Protein 6AYH (pdb70)

Structure (mmCIF, N/CA/C/O backbone):
data_6AYH
#
_entry.id   6AYH
#
_cell.length_a   52.686
_cell.length_b   55.230
_cell.length_c   60.499
_cell.angle_alpha   90.000
_cell.angle_beta   90.000
_cell.angle_gamma   90.000
#
_symmetry.space_group_name_H-M   'P 21 21 2'
#
loop_
_entity.id
_entity.type
_entity.pdbx_description
1 polymer 'TetR family transcriptional regulator'
2 non-polymer GLYCEROL
3 non-polymer '4-nitrophenyl beta-D-glucopyranosiduronic acid'
4 water water
#
loop_
_atom_site.group_PDB
_atom_site.id
_atom_site.type_symbol
_atom_site.label_atom_id
_atom_site.label_alt_id
_atom_site.label_comp_id
_atom_site.label_asym_id
_atom_site.label_entity_id
_atom_site.label_seq_id
_atom_site.pdbx_PDB_ins_code
_atom_site.Cartn_x
_atom_site.Cartn_y
_atom_site.Cartn_z
_atom_site.occupancy
_atom_site.B_iso_or_equiv
_atom_site.auth_seq_id
_atom_site.auth_comp_id
_atom_site.auth_asym_id
_atom_site.auth_atom_id
_atom_site.pdbx_PDB_model_num
ATOM 1 N N . ASN A 1 6 ? 17.13086 -6.66171 27.92707 1.000 48.09610 6 ASN A N 1
ATOM 2 C CA . ASN A 1 6 ? 18.12982 -5.65047 27.59916 1.000 42.79741 6 ASN A CA 1
ATOM 3 C C . ASN A 1 6 ? 17.82792 -4.33770 28.31533 1.000 35.42519 6 ASN A C 1
ATOM 4 O O . ASN A 1 6 ? 18.36147 -4.07247 29.39208 1.000 33.49919 6 ASN A O 1
ATOM 9 N N . LYS A 1 7 ? 16.95674 -3.52126 27.71799 1.000 31.32713 7 LYS A N 1
ATOM 10 C CA . LYS A 1 7 ? 16.64929 -2.21646 28.29144 1.000 31.22789 7 LYS A CA 1
ATOM 11 C C . LYS A 1 7 ? 15.94434 -2.32228 29.63805 1.000 25.47431 7 LYS A C 1
ATOM 12 O O . LYS A 1 7 ? 15.91310 -1.33771 30.38399 1.000 25.40875 7 LYS A O 1
ATOM 16 N N . LEU A 1 8 ? 15.37946 -3.48359 29.96875 1.000 19.15879 8 LEU A N 1
ATOM 17 C CA . LEU A 1 8 ? 14.66899 -3.66908 31.22752 1.000 18.74514 8 LEU A CA 1
ATOM 18 C C . LEU A 1 8 ? 15.45438 -4.50750 32.22777 1.000 20.19173 8 LEU A C 1
ATOM 19 O O . LEU A 1 8 ? 14.88807 -4.94963 33.23259 1.000 24.14201 8 LEU A O 1
ATOM 35 N N . THR A 1 9 ? 16.73934 -4.73537 31.98170 1.000 21.33600 9 THR A N 1
ATOM 36 C CA . THR A 1 9 ? 17.60784 -5.43701 32.91744 1.000 21.23379 9 THR A CA 1
ATOM 37 C C . THR A 1 9 ? 18.38067 -4.40300 33.72611 1.000 18.26887 9 THR A C 1
ATOM 38 O O . THR A 1 9 ? 19.15036 -3.61938 33.16102 1.000 17.88874 9 THR A O 1
ATOM 49 N N . GLU A 1 10 ? 18.16774 -4.39059 35.03888 1.000 20.62932 10 GLU A N 1
ATOM 50 C CA . GLU A 1 10 ? 18.92035 -3.48050 35.88193 1.000 21.27811 10 GLU A CA 1
ATOM 51 C C . GLU A 1 10 ? 20.40808 -3.80320 35.75871 1.000 20.11625 10 GLU A C 1
ATOM 52 O O . GLU A 1 10 ? 20.78591 -4.96507 35.57735 1.000 18.35520 10 GLU A O 1
ATOM 64 N N . PRO A 1 11 ? 21.28269 -2.79490 35.87321 1.000 17.24719 11 PRO A N 1
ATOM 65 C CA . PRO A 1 11 ? 20.97773 -1.42190 36.28777 1.000 16.05618 11 PRO A CA 1
ATOM 66 C C . PRO A 1 11 ? 20.58493 -0.44771 35.17302 1.000 15.95824 11 PRO A C 1
ATOM 67 O O . PRO A 1 11 ? 20.58823 0.75180 35.43449 1.000 13.26981 11 PRO A O 1
ATOM 78 N N . LEU A 1 12 ? 20.25250 -0.92605 33.97251 1.000 18.47047 12 LEU A N 1
ATOM 79 C CA . LEU A 1 12 ? 19.97573 0.00354 32.87687 1.000 20.23086 12 LEU A CA 1
ATOM 80 C C . LEU A 1 12 ? 18.80895 0.93053 33.17839 1.000 17.47106 12 LEU A C 1
ATOM 81 O O . LEU A 1 12 ? 18.94942 2.14855 32.97008 1.000 15.62477 12 LEU A O 1
ATOM 97 N N . PRO A 1 13 ? 17.64784 0.45332 33.63619 1.000 15.86663 13 PRO A N 1
ATOM 98 C CA . PRO A 1 13 ? 16.57266 1.40120 33.97989 1.000 16.82755 13 PRO A CA 1
ATOM 99 C C . PRO A 1 13 ? 17.00215 2.44470 34.99898 1.000 16.24418 13 PRO A C 1
ATOM 100 O O . PRO A 1 13 ? 16.74873 3.64053 34.80134 1.000 13.86742 13 PRO A O 1
ATOM 111 N N . THR A 1 14 ? 17.66058 2.02797 36.08395 1.000 12.79411 14 THR A N 1
ATOM 112 C CA . THR A 1 14 ? 18.13857 2.98966 37.07279 1.000 14.21213 14 THR A CA 1
ATOM 113 C C . THR A 1 14 ? 19.09694 3.98966 36.43673 1.000 14.52104 14 THR A C 1
ATOM 114 O O . THR A 1 14 ? 18.97618 5.20252 36.64474 1.000 16.39103 14 THR A O 1
ATOM 125 N N . ARG A 1 15 ? 20.05669 3.49540 35.65002 1.000 13.03378 15 ARG A N 1
ATOM 126 C CA . ARG A 1 15 ? 21.02212 4.38274 35.00852 1.000 15.21206 15 ARG A CA 1
ATOM 127 C C . ARG A 1 15 ? 20.32317 5.41020 34.12895 1.000 14.94089 15 ARG A C 1
ATOM 128 O O . ARG A 1 15 ? 20.66823 6.59722 34.15301 1.000 14.33808 15 ARG A O 1
ATOM 166 N N . ARG A 1 17 ? 17.20787 6.45779 34.29815 1.000 13.64212 17 ARG A N 1
ATOM 167 C CA . ARG A 1 17 ? 16.46842 7.39318 35.13869 1.000 13.10065 17 ARG A CA 1
ATOM 168 C C . ARG A 1 17 ? 17.39353 8.46076 35.71088 1.000 11.47451 17 ARG A C 1
ATOM 169 O O . ARG A 1 17 ? 17.05644 9.65009 35.70594 1.000 14.64663 17 ARG A O 1
ATOM 190 N N . ILE A 1 18 ? 18.56560 8.05470 36.20900 1.000 11.75542 18 ILE A N 1
ATOM 191 C CA . ILE A 1 18 ? 19.55103 9.02261 36.68590 1.000 12.38251 18 ILE A CA 1
ATOM 192 C C . ILE A 1 18 ? 19.91301 9.99909 35.57599 1.000 10.80262 18 ILE A C 1
ATOM 193 O O . ILE A 1 18 ? 20.00018 11.21186 35.79906 1.000 12.53043 18 ILE A O 1
ATOM 209 N N . LEU A 1 19 ? 20.13681 9.48703 34.36449 1.000 11.92447 19 LEU A N 1
ATOM 210 C CA . LEU A 1 19 ? 20.51311 10.35310 33.25253 1.000 15.16958 19 LEU A CA 1
ATOM 211 C C . LEU A 1 19 ? 19.39692 11.33002 32.90486 1.000 15.75093 19 LEU A C 1
ATOM 212 O O . LEU A 1 19 ? 19.66377 12.49497 32.58700 1.000 14.47456 19 LEU A O 1
ATOM 228 N N . ARG A 1 20 ? 18.14048 10.87695 32.94868 1.000 17.58252 20 ARG A N 1
ATOM 229 C CA . ARG A 1 20 ? 17.02097 11.79091 32.73438 1.000 17.60280 20 ARG A CA 1
ATOM 230 C C . ARG A 1 20 ? 17.02848 12.90442 33.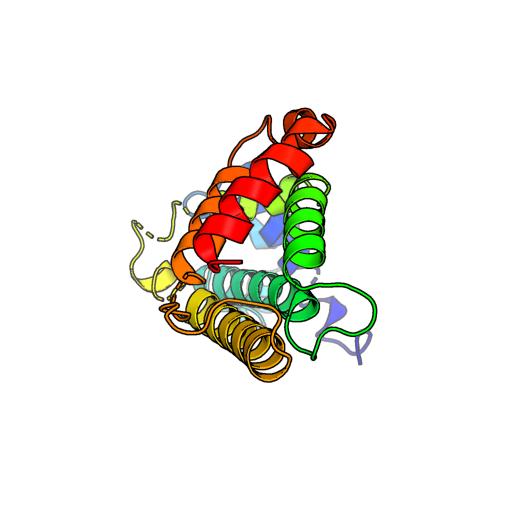77198 1.000 15.42508 20 ARG A C 1
ATOM 231 O O . ARG A 1 20 ? 16.84583 14.08254 33.44177 1.000 15.25727 20 ARG A O 1
ATOM 252 N N . ALA A 1 21 ? 17.23092 12.54634 35.04192 1.000 13.85301 21 ALA A N 1
ATOM 253 C CA . ALA A 1 21 ? 17.26167 13.55376 36.09624 1.000 14.85682 21 ALA A CA 1
ATOM 254 C C . ALA A 1 21 ? 18.44496 14.49598 35.92077 1.000 15.50385 21 ALA A C 1
ATOM 255 O O . ALA A 1 21 ? 18.31965 15.70816 36.12998 1.000 16.38577 21 ALA A O 1
ATOM 262 N N . ALA A 1 22 ? 19.60476 13.95950 35.53482 1.000 14.03846 22 ALA A N 1
ATOM 263 C CA . ALA A 1 22 ? 20.76260 14.81357 35.29784 1.000 13.96987 22 ALA A CA 1
ATOM 264 C C . ALA A 1 22 ? 20.53139 15.72220 34.09821 1.000 14.24771 22 ALA A C 1
ATOM 265 O O . ALA A 1 22 ? 20.88836 16.90563 34.13082 1.000 16.43243 22 ALA A O 1
ATOM 272 N N . ARG A 1 23 ? 19.92988 15.18903 33.03143 1.000 15.31983 23 ARG A N 1
ATOM 273 C CA . ARG A 1 23 ? 19.59814 16.02042 31.87881 1.000 15.85922 23 ARG A CA 1
ATOM 274 C C . ARG A 1 23 ? 18.73661 17.20776 32.28754 1.000 16.11748 23 ARG A C 1
ATOM 275 O O . ARG A 1 23 ? 18.95763 18.33372 31.82600 1.000 15.86317 23 ARG A O 1
ATOM 296 N N . GLN A 1 24 ? 17.75300 16.97792 33.16014 1.000 16.52112 24 GLN A N 1
ATOM 297 C CA . GLN A 1 24 ? 16.84872 18.05265 33.55532 1.000 16.77776 24 GLN A CA 1
ATOM 298 C C . GLN A 1 24 ? 17.55508 19.07614 34.43533 1.000 17.82658 24 GLN A C 1
ATOM 299 O O . GLN A 1 24 ? 17.37718 20.28598 34.25254 1.000 18.93664 24 GLN A O 1
ATOM 308 N N . CYS A 1 25 ? 18.34938 18.61314 35.40315 1.000 16.49169 25 CYS A N 1
ATOM 309 C CA . CYS A 1 25 ? 19.07941 19.53547 36.26806 1.000 17.21561 25 CYS A CA 1
ATOM 310 C C . CYS A 1 25 ? 20.05967 20.37977 35.46297 1.000 16.16005 25 CYS A C 1
ATOM 311 O O . CYS A 1 25 ? 20.11895 21.60460 35.62001 1.000 19.19283 25 CYS A O 1
ATOM 319 N N . PHE A 1 26 ? 20.84618 19.73791 34.59770 1.000 14.13496 26 PHE A N 1
ATOM 320 C CA . PHE A 1 26 ? 21.83254 20.47222 33.81313 1.000 13.36271 26 PHE A CA 1
ATOM 321 C C . PHE A 1 26 ? 21.16049 21.48090 32.89063 1.000 15.12141 26 PHE A C 1
ATOM 322 O O . PHE A 1 26 ? 21.62131 22.62073 32.76372 1.000 15.22237 26 PHE A O 1
ATOM 339 N N . ALA A 1 27 ? 20.06717 21.08161 32.23846 1.000 18.49847 27 ALA A N 1
ATOM 340 C CA . ALA A 1 27 ? 19.39811 21.97794 31.30197 1.000 19.89552 27 ALA A CA 1
ATOM 341 C C . ALA A 1 27 ? 18.80341 23.18475 32.01548 1.000 21.67646 27 ALA A C 1
ATOM 342 O O . ALA A 1 27 ? 18.79381 24.29168 31.46717 1.000 23.34755 27 ALA A O 1
ATOM 349 N N . GLU A 1 28 ? 18.31016 22.99853 33.24020 1.000 22.06979 28 GLU A N 1
ATOM 350 C CA . GLU A 1 28 ? 17.61180 24.08064 33.92387 1.000 24.35529 28 GLU A CA 1
ATOM 351 C C . GLU A 1 28 ? 18.56532 25.02706 34.64046 1.000 22.91083 28 GLU A C 1
ATOM 352 O O . GLU A 1 28 ? 18.30587 26.23411 34.69077 1.000 22.93177 28 GLU A O 1
ATOM 364 N N . ASN A 1 29 ? 19.66133 24.51208 35.19947 1.000 20.23767 29 ASN A N 1
ATOM 365 C CA . ASN A 1 29 ? 20.56348 25.32267 36.00201 1.000 21.38165 29 ASN A CA 1
ATOM 366 C C . ASN A 1 29 ? 21.99348 25.36279 35.48504 1.000 18.93682 29 ASN A C 1
ATOM 367 O O . ASN A 1 29 ? 22.79707 26.13935 36.01339 1.000 20.86213 29 ASN A O 1
ATOM 378 N N . GLY A 1 30 ? 22.33313 24.56858 34.47884 1.000 16.85718 30 GLY A N 1
ATOM 379 C CA . GLY A 1 30 ? 23.69029 24.49763 33.98623 1.000 17.60744 30 GLY A CA 1
ATOM 380 C C . GLY A 1 30 ? 24.50825 23.42410 34.68581 1.000 16.72554 30 GLY A C 1
ATOM 381 O O . GLY A 1 30 ? 24.20497 22.98270 35.79334 1.000 15.90991 30 GLY A O 1
ATOM 385 N N . PHE A 1 31 ? 25.57812 23.00814 34.00753 1.000 17.51065 31 PHE A N 1
ATOM 386 C CA . PHE A 1 31 ? 26.43898 21.94984 34.52749 1.000 18.43887 31 PHE A CA 1
ATOM 387 C C . PHE A 1 31 ? 27.17821 22.40656 35.78235 1.000 18.88380 31 PHE A C 1
ATOM 388 O O . PHE A 1 31 ? 27.19428 21.70165 36.79843 1.000 19.00429 31 PHE A O 1
ATOM 405 N N . HIS A 1 32 ? 27.76553 23.60397 35.73833 1.000 19.47926 32 HIS A N 1
ATOM 406 C CA . HIS A 1 32 ? 28.64217 24.06413 36.81263 1.000 20.90335 32 HIS A CA 1
ATOM 407 C C . HIS A 1 32 ? 27.91937 24.10554 38.15635 1.000 19.53176 32 HIS A C 1
ATOM 408 O O . HIS A 1 32 ? 28.44876 23.64252 39.17348 1.000 21.17757 32 HIS A O 1
ATOM 422 N N . SER A 1 33 ? 26.71169 24.66656 38.18440 1.000 19.57293 33 SER A N 1
ATOM 423 C CA . SER A 1 33 ? 26.00674 24.88988 39.44161 1.000 24.69971 33 SER A CA 1
ATOM 424 C C . SER A 1 33 ? 25.26282 23.66228 39.95653 1.000 25.70481 33 SER A C 1
ATOM 425 O O . SER A 1 33 ? 24.77431 23.69266 41.09061 1.000 28.43767 33 SER A O 1
ATOM 433 N N . THR A 1 34 ? 25.15387 22.59554 39.17012 1.000 22.53281 34 THR A N 1
ATOM 434 C CA . THR A 1 34 ? 24.47604 21.38084 39.61014 1.000 20.05379 34 THR A CA 1
ATOM 435 C C . THR A 1 34 ? 25.46356 20.49641 40.36293 1.000 20.81110 34 THR A C 1
ATOM 436 O O . THR A 1 34 ? 26.51584 20.13736 39.82511 1.000 20.96116 34 THR A O 1
ATOM 447 N N . SER A 1 35 ? 25.12119 20.13936 41.59621 1.000 22.36979 35 SER A N 1
ATOM 448 C CA . SER A 1 35 ? 25.94273 19.25199 42.40494 1.000 24.19764 35 SER A CA 1
ATOM 449 C C . SER A 1 35 ? 25.40697 17.82601 42.33520 1.000 21.36161 35 SER A C 1
ATOM 450 O O . SER A 1 35 ? 24.26298 17.58361 41.94365 1.000 20.05037 35 SER A O 1
ATOM 475 N N . LYS A 1 37 ? 24.77326 15.99680 44.85050 1.000 17.76912 37 LYS A N 1
ATOM 476 C CA . LYS A 1 37 ? 23.69084 15.92517 45.82522 1.000 19.28475 37 LYS A CA 1
ATOM 477 C C . LYS A 1 37 ? 22.35779 16.29623 45.18736 1.000 19.73980 37 LYS A C 1
ATOM 478 O O . LYS A 1 37 ? 21.34106 15.63412 45.42392 1.000 18.82833 37 LYS A O 1
ATOM 482 N N . THR A 1 38 ? 22.34485 17.34559 44.36352 1.000 21.74465 38 THR A N 1
ATOM 483 C CA . THR A 1 38 ? 21.11962 17.72021 43.66577 1.000 23.38584 38 THR A CA 1
ATOM 484 C C . THR A 1 38 ? 20.66248 16.60730 42.73170 1.000 22.57957 38 THR A C 1
ATOM 485 O O . THR A 1 38 ? 19.46149 16.33616 42.61627 1.000 20.50945 38 THR A O 1
ATOM 496 N N . ILE A 1 39 ? 21.60495 15.94102 42.06480 1.000 21.17075 39 ILE A N 1
ATOM 497 C CA . ILE A 1 39 ? 21.23699 14.83445 41.18909 1.000 19.92506 39 ILE A CA 1
ATOM 498 C C . ILE A 1 39 ? 20.71234 13.66371 42.00962 1.000 19.89481 39 ILE A C 1
ATOM 499 O O . ILE A 1 39 ? 19.77120 12.97433 41.59929 1.000 17.17573 39 ILE A O 1
ATOM 515 N N . CYS A 1 40 ? 21.30393 13.42091 43.18167 1.000 22.30637 40 CYS A N 1
ATOM 516 C CA . CYS A 1 40 ? 20.75365 12.41992 44.08904 1.000 23.48868 40 CYS A CA 1
ATOM 517 C C . CYS A 1 40 ? 19.31721 12.75948 44.45677 1.000 23.11983 40 CYS A C 1
ATOM 518 O O . CYS A 1 40 ? 18.41752 11.91918 44.34220 1.000 23.07340 40 CYS A O 1
ATOM 526 N N . LYS A 1 41 ? 19.08328 13.99740 44.89898 1.000 23.53545 41 LYS A N 1
ATOM 527 C CA . LYS A 1 41 ? 17.73738 14.40405 45.28748 1.000 24.23825 41 LYS A CA 1
ATOM 528 C C . LYS A 1 41 ? 16.77060 14.30327 44.11504 1.000 22.02960 41 LYS A C 1
ATOM 529 O O . LYS A 1 41 ? 15.62243 13.87856 44.28323 1.000 20.71297 41 LYS A O 1
ATOM 533 N N . ALA A 1 42 ? 17.21611 14.68320 42.91658 1.000 20.70537 42 ALA A N 1
ATOM 534 C CA . ALA A 1 42 ? 16.31497 14.69044 41.76894 1.000 21.05696 42 ALA A CA 1
ATOM 535 C C . ALA A 1 42 ? 15.98650 13.27542 41.30916 1.000 20.22362 42 ALA A C 1
ATOM 536 O O . ALA A 1 42 ? 14.84825 12.99403 40.91949 1.000 21.30445 42 ALA A O 1
ATOM 543 N N . SER A 1 43 ? 16.96437 12.37288 41.34320 1.000 21.65139 43 SER A N 1
ATOM 544 C CA . SER A 1 43 ? 16.75690 11.00555 40.88443 1.000 20.81146 43 SER A CA 1
ATOM 545 C C . SER A 1 43 ? 16.25888 10.07798 41.98306 1.000 21.09747 43 SER A C 1
ATOM 546 O O . SER A 1 43 ? 15.93403 8.92024 41.69623 1.000 20.08249 43 SER A O 1
ATOM 554 N N . ASP A 1 44 ? 16.19907 10.54973 43.22543 1.000 22.29685 44 ASP A N 1
ATOM 555 C CA . ASP A 1 44 ? 15.80554 9.75197 44.37994 1.000 26.95337 44 ASP A CA 1
ATOM 556 C C . ASP A 1 44 ? 16.82224 8.66604 44.71053 1.000 27.68364 44 ASP A C 1
ATOM 557 O O . ASP A 1 44 ? 16.50958 7.74619 45.47572 1.000 28.98397 44 ASP A O 1
ATOM 576 N N . SER A 1 46 ? 20.39342 7.50436 46.47499 1.000 27.32595 46 SER A N 1
ATOM 577 C CA . SER A 1 46 ? 21.34731 7.92307 47.48272 1.000 25.69284 46 SER A CA 1
ATOM 578 C C . SER A 1 46 ? 22.72587 8.11188 46.85362 1.000 24.18304 46 SER A C 1
ATOM 579 O O . SER A 1 46 ? 23.01043 7.56716 45.78502 1.000 23.46568 46 SER A O 1
ATOM 587 N N . PRO A 1 47 ? 23.60085 8.88878 47.49794 1.000 25.26106 47 PRO A N 1
ATOM 588 C CA . PRO A 1 47 ? 24.97047 9.02500 46.97166 1.000 26.34168 47 PRO A CA 1
ATOM 589 C C . PRO A 1 47 ? 25.64479 7.68967 46.70124 1.000 26.89996 47 PRO A C 1
ATOM 590 O O . PRO A 1 47 ? 26.24148 7.50384 45.63441 1.000 27.06313 47 PRO A O 1
ATOM 601 N N . GLY A 1 48 ? 25.55957 6.74877 47.63646 1.000 30.27448 48 GLY A N 1
ATOM 602 C CA . GLY A 1 48 ? 26.16155 5.44361 47.44945 1.000 33.27042 48 GLY A CA 1
ATOM 603 C C . GLY A 1 48 ? 25.74842 4.78750 46.14823 1.000 33.03785 48 GLY A C 1
ATOM 604 O O . GLY A 1 48 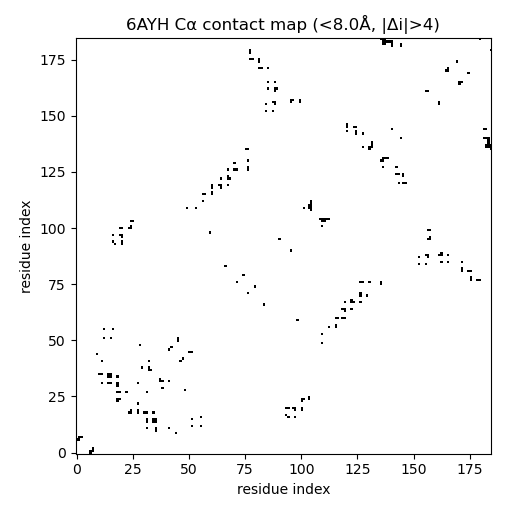? 26.59938 4.41017 45.33743 1.000 37.47681 48 GLY A O 1
ATOM 608 N N . THR A 1 49 ? 24.43852 4.65092 45.93460 1.000 23.09853 49 THR A N 1
ATOM 609 C CA . THR A 1 49 ? 23.94720 4.04521 44.70205 1.000 18.32063 49 THR A CA 1
ATOM 610 C C . THR A 1 49 ? 24.39340 4.84680 43.48522 1.000 17.58900 49 THR A C 1
ATOM 611 O O . THR A 1 49 ? 24.92441 4.28566 42.52043 1.000 18.63401 49 THR A O 1
ATOM 622 N N . LEU A 1 50 ? 24.18797 6.16614 43.51398 1.000 19.50759 50 LEU A N 1
ATOM 623 C CA . LEU A 1 50 ? 24.54121 6.99849 42.36736 1.000 21.26245 50 LEU A CA 1
ATOM 624 C C . LEU A 1 50 ? 26.00389 6.81319 41.98281 1.000 21.18097 50 LEU A C 1
ATOM 625 O O . LEU A 1 50 ? 26.32728 6.60274 40.80876 1.000 22.32547 50 LEU A O 1
ATOM 641 N N . TYR A 1 51 ? 26.90674 6.89366 42.96075 1.000 20.05279 51 TYR A N 1
ATOM 642 C CA . TYR A 1 51 ? 28.33038 6.84923 42.65153 1.000 19.45327 51 TYR A CA 1
ATOM 643 C C . TYR A 1 51 ? 28.76251 5.49859 42.09789 1.000 19.18332 51 TYR A C 1
ATOM 644 O O . TYR A 1 51 ? 29.77945 5.43109 41.39847 1.000 18.72822 51 TYR A O 1
ATOM 662 N N . HIS A 1 52 ? 28.01974 4.42585 42.38808 1.000 19.20065 52 HIS A N 1
ATOM 663 C CA . HIS A 1 52 ? 28.30514 3.14230 41.75530 1.000 21.17848 52 HIS A CA 1
ATOM 664 C C . HIS A 1 52 ? 28.12998 3.21670 40.24558 1.000 21.67640 52 HIS A C 1
ATOM 665 O O . HIS A 1 52 ? 28.83541 2.52425 39.50327 1.000 21.79193 52 HIS A O 1
ATOM 679 N N . HIS A 1 53 ? 27.19766 4.04334 39.77433 1.000 19.47680 53 HIS A N 1
AT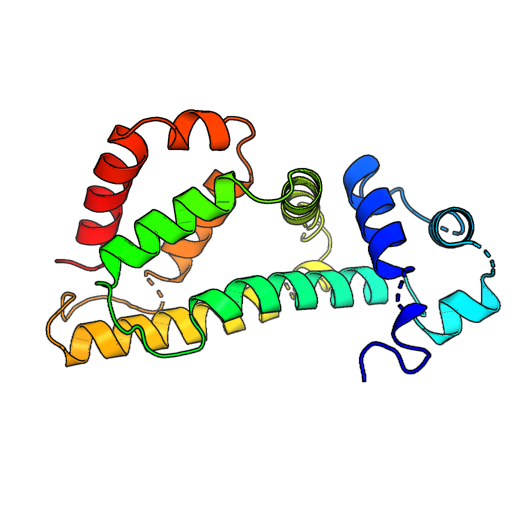OM 680 C CA . HIS A 1 53 ? 26.88711 4.13530 38.35408 1.000 18.30215 53 HIS A CA 1
ATOM 681 C C . HIS A 1 53 ? 27.48446 5.36256 37.68483 1.000 17.31478 53 HIS A C 1
ATOM 682 O O . HIS A 1 53 ? 27.71456 5.33892 36.47090 1.000 16.61742 53 HIS A O 1
ATOM 696 N N . PHE A 1 54 ? 27.74265 6.42550 38.44446 1.000 14.90646 54 PHE A N 1
ATOM 697 C CA . PHE A 1 54 ? 28.38172 7.63112 37.91435 1.000 13.33704 54 PHE A CA 1
ATOM 698 C C . PHE A 1 54 ? 29.26259 8.20422 39.01542 1.000 15.16519 54 PHE A C 1
ATOM 699 O O . PHE A 1 54 ? 28.76530 8.85412 39.94617 1.000 13.98264 54 PHE A O 1
ATOM 716 N N . PRO A 1 55 ? 30.58172 7.98774 38.94683 1.000 17.23474 55 PRO A N 1
ATOM 717 C CA . PRO A 1 55 ? 31.45465 8.45847 40.03449 1.000 21.76536 55 PRO A CA 1
ATOM 718 C C . PRO A 1 55 ? 31.64259 9.96691 40.07706 1.000 22.73148 55 PRO A C 1
ATOM 719 O O . PRO A 1 55 ? 32.13458 10.47199 41.09331 1.000 23.47417 55 PRO A O 1
ATOM 730 N N . SER A 1 56 ? 31.26779 10.70230 39.03121 1.000 19.82952 56 SER A N 1
ATOM 731 C CA . SER A 1 56 ? 31.53171 12.13364 38.98793 1.000 17.31663 56 SER A CA 1
ATOM 732 C C . SER A 1 56 ? 30.51419 12.82147 38.09048 1.000 17.22613 56 SER A C 1
ATOM 733 O O . SER A 1 56 ? 29.84489 12.18510 37.27190 1.000 18.90424 56 SER A O 1
ATOM 741 N N . LYS A 1 57 ? 30.40977 14.14437 38.25799 1.000 17.59277 57 LYS A N 1
ATOM 742 C CA . LYS A 1 57 ? 29.66687 14.96096 37.30180 1.000 18.49668 57 LYS A CA 1
ATOM 743 C C . LYS A 1 57 ? 30.18584 14.74248 35.88972 1.000 15.90766 57 LYS A C 1
ATOM 744 O O . LYS A 1 57 ? 29.41015 14.71459 34.92700 1.000 13.83278 57 LYS A O 1
ATOM 763 N N . GLU A 1 58 ? 31.50516 14.59268 35.74878 1.000 15.17832 58 GLU A N 1
ATOM 764 C CA . GLU A 1 58 ? 32.09967 14.42489 34.42783 1.000 15.71768 58 GLU A CA 1
ATOM 765 C C . GLU A 1 58 ? 31.62091 13.13897 33.76877 1.000 17.18659 58 GLU A C 1
ATOM 766 O O . GLU A 1 58 ? 31.40409 13.09853 32.55198 1.000 18.14931 58 GLU A O 1
ATOM 778 N N . ALA A 1 59 ? 31.45229 12.07497 34.55525 1.000 15.01787 59 ALA A N 1
ATOM 779 C CA . ALA A 1 59 ? 30.94860 10.82480 33.99957 1.000 14.49306 59 ALA A CA 1
ATOM 780 C C . ALA A 1 59 ? 29.52960 10.99772 33.47549 1.000 13.99063 59 ALA A C 1
ATOM 781 O O . ALA A 1 59 ? 29.16398 10.41959 32.44556 1.000 15.82432 59 ALA A O 1
ATOM 788 N N . LEU A 1 60 ? 28.72202 11.81218 34.15830 1.000 13.68730 60 LEU A N 1
ATOM 789 C CA . LEU A 1 60 ? 27.34840 12.03568 33.72065 1.000 13.04620 60 LEU A CA 1
ATOM 790 C C . LEU A 1 60 ? 27.30645 12.77940 32.39202 1.000 13.51358 60 LEU A C 1
ATOM 791 O O . LEU A 1 60 ? 26.58062 12.38456 31.47276 1.000 12.36811 60 LEU A O 1
ATOM 807 N N . ILE A 1 61 ? 28.07235 13.86662 32.27134 1.000 14.39067 61 ILE A N 1
ATOM 808 C CA . ILE A 1 61 ? 28.04109 14.63624 31.03302 1.000 13.93578 61 ILE A CA 1
ATOM 809 C C . ILE A 1 61 ? 28.66975 13.84208 29.89769 1.000 13.06007 61 ILE A C 1
ATOM 810 O O . ILE A 1 61 ? 28.27633 13.99189 28.73496 1.000 14.13353 61 ILE A O 1
ATOM 826 N N . GLU A 1 62 ? 29.64086 12.98032 30.20491 1.000 14.12331 62 GLU A N 1
ATOM 827 C CA . GLU A 1 62 ? 30.21332 12.12005 29.17578 1.000 13.35292 62 GLU A CA 1
ATOM 828 C C . GLU A 1 62 ? 29.14998 11.19999 28.58683 1.000 12.80099 62 GLU A C 1
ATOM 829 O O . GLU A 1 62 ? 29.05381 11.04317 27.36489 1.000 11.43835 62 GLU A O 1
ATOM 841 N N . ALA A 1 63 ? 28.33252 10.58746 29.44577 1.000 11.23374 63 ALA A N 1
ATOM 842 C CA . ALA A 1 63 ? 27.27844 9.70264 28.96081 1.000 14.87965 63 ALA A CA 1
ATOM 843 C C . ALA A 1 63 ? 26.23933 10.47680 28.15919 1.000 16.24338 63 ALA A C 1
ATOM 844 O O . ALA A 1 63 ? 25.71032 9.97306 27.16213 1.000 16.10918 63 ALA A O 1
ATOM 851 N N . ILE A 1 64 ? 25.94206 11.70825 28.57612 1.000 18.14120 64 ILE A N 1
ATOM 852 C CA . ILE A 1 64 ? 24.97890 12.53502 27.85506 1.000 18.90001 64 ILE A CA 1
ATOM 853 C C . ILE A 1 64 ? 25.50889 12.87639 26.46805 1.000 18.84582 64 ILE A C 1
ATOM 854 O O . ILE A 1 64 ? 24.78836 12.77736 25.46795 1.000 17.11476 64 ILE A O 1
ATOM 870 N N . ILE A 1 65 ? 26.77984 13.27515 26.38695 1.000 16.67647 65 ILE A N 1
ATOM 871 C CA . ILE A 1 65 ? 27.38537 13.59740 25.09753 1.000 15.65956 65 ILE A CA 1
ATOM 872 C C . ILE A 1 65 ? 27.36924 12.38204 24.17889 1.000 17.34274 65 ILE A C 1
ATOM 873 O O . ILE A 1 65 ? 27.20705 12.50936 22.95892 1.000 16.65337 65 ILE A O 1
ATOM 889 N N . LEU A 1 66 ? 27.55256 11.18599 24.74143 1.000 21.05967 66 LEU A N 1
ATOM 890 C CA . LEU A 1 66 ? 27.51400 9.98100 23.91964 1.000 20.81007 66 LEU A CA 1
ATOM 891 C C . LEU A 1 66 ? 26.09956 9.70469 23.41830 1.000 16.92256 66 LEU A C 1
ATOM 892 O O . LEU A 1 66 ? 25.91684 9.24697 22.28482 1.000 17.72663 66 LEU A O 1
ATOM 908 N N . GLU A 1 67 ? 25.08512 9.99538 24.23629 1.000 16.70105 67 GLU A N 1
ATOM 909 C CA . GLU A 1 67 ? 23.70415 9.90365 23.76717 1.000 21.79058 67 GLU A CA 1
ATOM 910 C C . GLU A 1 67 ? 23.44766 10.88036 22.62564 1.000 22.84561 67 GLU A C 1
ATOM 911 O O . GLU A 1 67 ? 22.87961 10.51083 21.59058 1.000 22.63581 67 GLU A O 1
ATOM 923 N N . ASP A 1 68 ? 23.84553 12.14249 22.80583 1.000 20.18705 68 ASP A N 1
ATOM 924 C CA . ASP A 1 68 ? 23.69550 13.131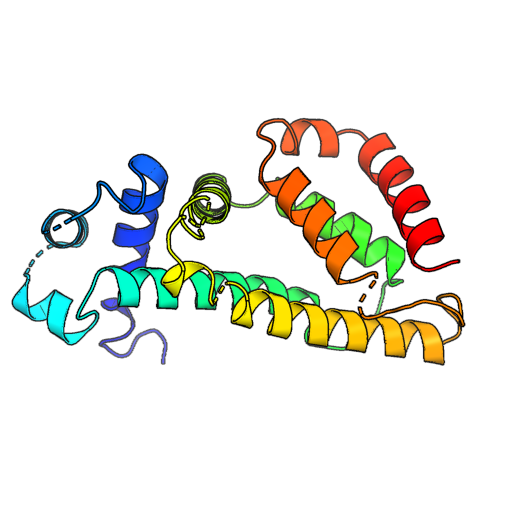32 21.74218 1.000 18.74432 68 ASP A CA 1
ATOM 925 C C . ASP A 1 68 ? 24.41434 12.67894 20.47700 1.000 18.69872 68 ASP A C 1
ATOM 926 O O . ASP A 1 68 ? 23.86800 12.76700 19.37111 1.000 16.82385 68 ASP A O 1
ATOM 935 N N . GLN A 1 69 ? 25.65219 12.19857 20.62579 1.000 20.47548 69 GLN A N 1
ATOM 936 C CA . GLN A 1 69 ? 26.39424 11.63865 19.49949 1.000 21.47527 69 GLN A CA 1
ATOM 937 C C . GLN A 1 69 ? 25.59496 10.54910 18.79927 1.000 21.50125 69 GLN A C 1
ATOM 938 O O . GLN A 1 69 ? 25.52226 10.50472 17.56602 1.000 21.09973 69 GLN A O 1
ATOM 952 N N . GLU A 1 70 ? 25.01480 9.63644 19.57752 1.000 20.77232 70 GLU A N 1
ATOM 953 C CA . GLU A 1 70 ? 24.27409 8.52952 18.98722 1.000 24.06336 70 GLU A CA 1
ATOM 954 C C . GLU A 1 70 ? 23.09054 9.04190 18.17755 1.000 24.01393 70 GLU A C 1
ATOM 955 O O . GLU A 1 70 ? 22.87097 8.60991 17.04151 1.000 25.09648 70 GLU A O 1
ATOM 963 N N . ARG A 1 71 ? 22.32624 9.98373 18.73703 1.000 22.50936 71 ARG A N 1
ATOM 964 C CA . ARG A 1 71 ? 21.20196 10.54800 17.99582 1.000 23.03632 71 ARG A CA 1
ATOM 965 C C . ARG A 1 71 ? 21.65823 11.11508 16.65807 1.000 23.46575 71 ARG A C 1
ATOM 966 O O . ARG A 1 71 ? 20.97579 10.95289 15.63972 1.000 24.53139 71 ARG A O 1
ATOM 987 N N . ALA A 1 72 ? 22.81337 11.78179 16.63883 1.000 22.25123 72 ALA A N 1
ATOM 988 C CA . ALA A 1 72 ? 23.31895 12.34222 15.39103 1.000 23.41302 72 ALA A CA 1
ATOM 989 C C . ALA A 1 72 ? 23.68632 11.24062 14.40488 1.000 25.90222 72 ALA A C 1
ATOM 990 O O . ALA A 1 72 ? 23.41374 11.35715 13.20352 1.000 25.99414 72 ALA A O 1
ATOM 997 N N . LEU A 1 73 ? 24.29423 10.15720 14.89690 1.000 24.15271 73 LEU A N 1
ATOM 998 C CA . LEU A 1 73 ? 24.73124 9.08149 14.01385 1.000 25.79598 73 LEU A CA 1
ATOM 999 C C . LEU A 1 73 ? 23.55817 8.33123 13.39667 1.000 27.88662 73 LEU A C 1
ATOM 1000 O O . LEU A 1 73 ? 23.69607 7.77537 12.30130 1.000 29.17006 73 LEU A O 1
ATOM 1016 N N . THR A 1 74 ? 22.40560 8.28898 14.07228 1.000 27.08960 74 THR A N 1
ATOM 1017 C CA . THR A 1 74 ? 21.25404 7.60699 13.48884 1.000 29.11682 74 THR A CA 1
ATOM 1018 C C . THR A 1 74 ? 20.87079 8.21988 12.15054 1.000 30.40467 74 THR A C 1
ATOM 1019 O O . THR A 1 74 ? 20.29073 7.53723 11.29886 1.000 34.06492 74 THR A O 1
ATOM 1030 N N . HIS A 1 75 ? 21.18121 9.50182 11.94655 1.000 28.98561 75 HIS A N 1
ATOM 1031 C CA . HIS A 1 75 ? 20.82855 10.16483 10.69710 1.000 28.98989 75 HIS A CA 1
ATOM 1032 C C . HIS A 1 75 ? 21.77814 9.80127 9.56309 1.000 28.04559 75 HIS A C 1
ATOM 1033 O O . HIS A 1 75 ? 21.36119 9.78175 8.39975 1.000 28.68291 75 HIS A O 1
ATOM 1047 N N . PHE A 1 76 ? 23.04338 9.50515 9.87431 1.000 26.54258 76 PHE A N 1
ATOM 1048 C CA . PHE A 1 76 ? 24.07660 9.38900 8.85509 1.000 27.92327 76 PHE A CA 1
ATOM 1049 C C . PHE A 1 76 ? 24.87072 8.08990 8.90688 1.000 28.66716 76 PHE A C 1
ATOM 1050 O O . PHE A 1 76 ? 25.80280 7.92864 8.11149 1.000 27.82240 76 PHE A O 1
ATOM 1067 N N . ARG A 1 77 ? 24.53570 7.16047 9.80381 1.000 31.45465 77 ARG A N 1
ATOM 1068 C CA . ARG A 1 77 ? 25.34220 5.95119 9.94109 1.000 35.94003 77 ARG A CA 1
ATOM 1069 C C . ARG A 1 77 ? 25.27093 5.08719 8.68688 1.000 36.97696 77 ARG A C 1
ATOM 1070 O O . ARG A 1 77 ? 26.28821 4.53900 8.24876 1.000 37.34174 77 ARG A O 1
ATOM 1091 N N . GLU A 1 78 ? 24.08941 4.94949 8.09997 1.000 35.62877 78 GLU A N 1
ATOM 1092 C CA . GLU A 1 78 ? 23.89924 4.05114 6.97330 1.000 35.15913 78 GLU A CA 1
ATOM 1093 C C . GLU A 1 78 ? 23.81943 4.82455 5.66509 1.000 35.54521 78 GLU A C 1
ATOM 1094 O O . GLU A 1 78 ? 23.47315 6.00922 5.64900 1.000 33.92662 78 GLU A O 1
ATOM 1099 N N . PRO A 1 79 ? 24.14294 4.18493 4.53959 1.000 39.21590 79 PRO A N 1
ATOM 1100 C CA . PRO A 1 79 ? 23.99301 4.86381 3.24686 1.000 40.55164 79 PRO A CA 1
ATOM 1101 C C . PRO A 1 79 ? 22.55791 5.32032 3.03434 1.000 40.26040 79 PRO A C 1
ATOM 1102 O O . PRO A 1 79 ? 21.60689 4.64270 3.42898 1.000 39.93192 79 PRO A O 1
ATOM 1113 N N . LEU A 1 80 ? 22.40641 6.48422 2.40804 1.000 40.18469 80 LEU A N 1
ATOM 1114 C CA . LEU A 1 80 ? 21.07615 7.00450 2.13025 1.000 42.26023 80 LEU A CA 1
ATOM 1115 C C . LEU A 1 80 ? 20.39335 6.17146 1.05463 1.000 44.93879 80 LEU A C 1
ATOM 1116 O O . LEU A 1 80 ? 21.01494 5.76412 0.06933 1.000 48.50602 80 LEU A O 1
ATOM 1132 N N . GLU A 1 81 ? 19.10316 5.91612 1.25522 1.000 43.79822 81 GLU A N 1
ATOM 1133 C CA . GLU A 1 81 ? 18.27676 5.23382 0.26799 1.000 45.71834 81 GLU A CA 1
ATOM 1134 C C . GLU A 1 81 ? 16.92148 5.91911 0.23692 1.000 49.75148 81 GLU A C 1
ATOM 1135 O O . GLU A 1 81 ? 16.22780 5.97016 1.25721 1.000 53.96772 81 GLU A O 1
ATOM 1139 N N . GLY A 1 82 ? 16.55526 6.45581 -0.92231 1.000 48.88330 82 GLY A N 1
ATOM 1140 C CA . GLY A 1 82 ? 15.26050 7.08091 -1.09056 1.000 48.27668 82 GLY A CA 1
ATOM 1141 C C . GLY A 1 82 ? 15.23421 8.58101 -0.91526 1.000 46.93262 82 GLY A C 1
ATOM 1142 O O . GLY A 1 82 ? 14.15418 9.14272 -0.69783 1.000 45.22582 82 GLY A O 1
ATOM 1146 N N . VAL A 1 83 ? 16.38155 9.25189 -1.00272 1.000 45.87626 83 VAL A N 1
ATOM 1147 C CA . VAL A 1 83 ? 16.42915 10.70603 -0.90299 1.000 42.73213 83 VAL A CA 1
ATOM 1148 C C . VAL A 1 83 ? 17.81895 11.18702 -1.29572 1.000 40.18256 83 VAL A C 1
ATOM 1149 O O . VAL A 1 83 ? 18.82497 10.55227 -0.96127 1.000 42.10736 83 VAL A O 1
ATOM 1162 N N . GLY A 1 84 ? 17.88354 12.30609 -2.01233 1.000 35.69606 84 GLY A N 1
ATOM 1163 C CA . GLY A 1 84 ? 19.16631 12.89932 -2.32944 1.000 33.23631 84 GLY A CA 1
ATOM 1164 C C . GLY A 1 84 ? 19.83602 13.47898 -1.09780 1.000 33.19927 84 GLY A C 1
ATOM 1165 O O . GLY A 1 84 ? 19.18656 13.84817 -0.11877 1.000 31.09538 84 GLY A O 1
ATOM 1169 N N . LEU A 1 85 ? 21.16736 13.55794 -1.15477 1.000 35.83759 85 LEU A N 1
ATOM 1170 C CA . LEU A 1 85 ? 21.93841 14.03752 -0.01082 1.000 35.67149 85 LEU A CA 1
ATOM 1171 C C . LEU A 1 85 ? 21.48849 15.43066 0.41795 1.000 31.89037 85 LEU A C 1
ATOM 1172 O O . LEU A 1 85 ? 21.19881 15.66612 1.59616 1.000 30.52632 85 LEU A O 1
ATOM 1188 N N . VAL A 1 86 ? 21.43181 16.37178 -0.52663 1.000 30.90724 86 VAL A N 1
ATOM 1189 C CA . VAL A 1 86 ? 21.09328 17.75363 -0.18891 1.000 32.84359 86 VAL A CA 1
ATOM 1190 C C . VAL A 1 86 ? 19.70774 17.82562 0.44251 1.000 33.54023 86 VAL A C 1
ATOM 1191 O O . VAL A 1 86 ? 19.51447 18.45887 1.48705 1.000 31.98489 86 VAL A O 1
ATOM 1204 N N . ASP A 1 87 ? 18.71821 17.19269 -0.19146 1.000 34.42086 87 ASP A N 1
ATOM 1205 C CA . ASP A 1 87 ? 17.36717 17.20286 0.35988 1.000 33.29895 87 ASP A CA 1
ATOM 1206 C C . ASP A 1 87 ? 17.34329 16.60743 1.76048 1.000 30.18537 87 ASP A C 1
ATOM 1207 O O . ASP A 1 87 ? 16.63151 17.10166 2.64266 1.000 27.81811 87 ASP A O 1
ATOM 1216 N N . TYR A 1 88 ? 18.11354 15.54106 1.98250 1.000 31.34350 88 TYR A N 1
ATOM 1217 C CA . TYR A 1 88 ? 18.15340 14.91885 3.30058 1.000 30.93487 88 TYR A CA 1
ATOM 1218 C C . TYR A 1 88 ? 18.74541 15.86629 4.33657 1.000 29.84528 88 TYR A C 1
ATOM 1219 O O . TYR A 1 88 ? 18.25159 15.94793 5.46730 1.000 28.40961 88 TYR A O 1
ATOM 1237 N N . LEU A 1 89 ? 19.79917 16.59893 3.96708 1.000 29.88845 89 LEU A N 1
ATOM 1238 C CA . LEU A 1 89 ? 20.42955 17.51648 4.91143 1.000 29.80004 89 LEU A CA 1
ATOM 1239 C C . LEU A 1 89 ? 19.50952 18.68271 5.25058 1.000 29.41815 89 LEU A C 1
ATOM 1240 O O . LEU A 1 89 ? 19.44697 19.11123 6.40754 1.000 28.79148 89 LEU A O 1
ATOM 1256 N N . VAL A 1 90 ? 18.79747 19.21864 4.25731 1.000 29.67332 90 VAL A N 1
ATOM 1257 C CA . VAL A 1 90 ? 17.80722 20.25706 4.53354 1.000 29.44823 90 VAL A CA 1
ATOM 1258 C C . VAL A 1 90 ? 16.77128 19.74057 5.52372 1.000 28.41610 90 VAL A C 1
ATOM 1259 O O . VAL A 1 90 ? 16.45715 20.39758 6.52364 1.000 27.36558 90 VAL A O 1
ATOM 1272 N N . GLU A 1 91 ? 16.23141 18.54722 5.26416 1.000 29.11950 91 GLU A N 1
ATOM 1273 C CA . GLU A 1 91 ? 15.21436 17.98613 6.14715 1.000 32.00487 91 GLU A CA 1
ATOM 1274 C C . GLU A 1 91 ? 15.78021 17.70977 7.53393 1.000 30.19726 91 GLU A C 1
ATOM 1275 O O . GLU A 1 91 ? 15.09189 17.90103 8.54252 1.000 29.43911 91 GLU A O 1
ATOM 1287 N N . SER A 1 92 ? 17.03302 17.25843 7.60791 1.000 29.59354 92 SER A N 1
ATOM 1288 C CA . SER A 1 92 ? 17.64646 17.00413 8.90605 1.000 30.41116 92 SER A CA 1
ATOM 1289 C C . SER A 1 92 ? 17.70718 18.28173 9.73384 1.000 29.03161 92 SER A C 1
ATOM 1290 O O . SER A 1 92 ? 17.35348 18.28549 10.91759 1.000 26.55425 92 SER A O 1
ATOM 1298 N N . THR A 1 93 ? 18.13684 19.38575 9.11793 1.000 29.86732 93 THR A N 1
ATOM 1299 C CA . THR A 1 93 ? 18.23679 20.64749 9.84334 1.000 28.72944 93 THR A CA 1
ATOM 1300 C C . THR A 1 93 ? 16.86877 21.11399 10.32243 1.000 27.88553 93 THR A C 1
ATOM 1301 O O . THR A 1 93 ? 16.73108 21.60309 11.44931 1.000 29.25487 93 THR A O 1
ATOM 1312 N N . ILE A 1 94 ? 15.84494 20.97562 9.47863 1.000 25.72975 94 ILE A N 1
ATOM 1313 C CA . ILE A 1 94 ? 14.48552 21.30509 9.89758 1.000 25.69218 94 ILE A CA 1
ATOM 1314 C C . ILE A 1 94 ? 14.08983 20.45988 11.10172 1.000 24.39154 94 ILE A C 1
ATOM 1315 O O . ILE A 1 94 ? 13.55884 20.97005 12.09481 1.000 20.58571 94 ILE A O 1
ATOM 1331 N N . ALA A 1 95 ? 14.35156 19.15231 11.03224 1.000 27.49943 95 ALA A N 1
ATOM 1332 C CA 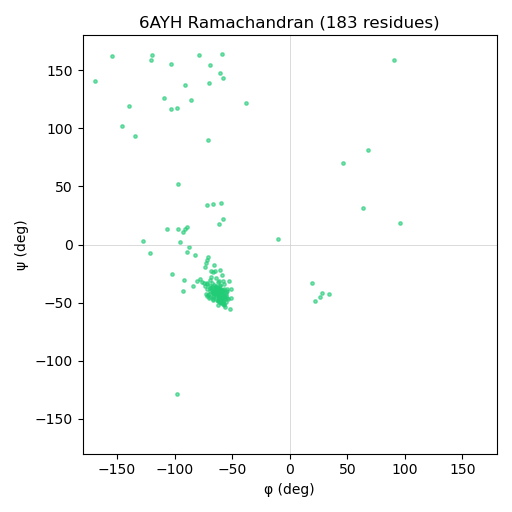. ALA A 1 95 ? 13.98976 18.26104 12.12956 1.000 28.13985 95 ALA A CA 1
ATOM 1333 C C . ALA A 1 95 ? 14.67710 18.67485 13.42427 1.000 25.09760 95 ALA A C 1
ATOM 1334 O O . ALA A 1 95 ? 14.07640 18.60772 14.50276 1.000 22.24290 95 ALA A O 1
ATOM 1341 N N . VAL A 1 96 ? 15.94034 19.10146 13.33429 1.000 23.49896 96 VAL A N 1
ATOM 1342 C CA . VAL A 1 96 ? 16.67159 19.57992 14.50649 1.000 21.41590 96 VAL A CA 1
ATOM 1343 C C . VAL A 1 96 ? 15.85451 20.62198 15.25776 1.000 21.11662 96 VAL A C 1
ATOM 1344 O O . VAL A 1 96 ? 15.84658 20.65555 16.49420 1.000 20.65951 96 VAL A O 1
ATOM 1357 N N . THR A 1 97 ? 15.15021 21.48722 14.52529 1.000 21.15390 97 THR A N 1
ATOM 1358 C CA . THR A 1 97 ? 14.40116 22.56240 15.16490 1.000 21.89423 97 THR A CA 1
ATOM 1359 C C . THR A 1 97 ? 13.14642 22.06228 15.87030 1.000 23.24116 97 THR A C 1
ATOM 1360 O O . THR A 1 97 ? 12.61983 22.76558 16.73935 1.000 22.92449 97 THR A O 1
ATOM 1371 N N . ARG A 1 98 ? 12.65520 20.87399 15.52529 1.000 25.50140 98 ARG A N 1
ATOM 1372 C CA . ARG A 1 98 ? 11.43268 20.34478 16.11581 1.000 24.18217 98 ARG A CA 1
ATOM 1373 C C . ARG A 1 98 ? 11.69486 19.41086 17.29173 1.000 22.99756 98 ARG A C 1
ATOM 1374 O O . ARG A 1 98 ? 10.74111 18.87873 17.86792 1.000 22.28174 98 ARG A O 1
ATOM 1395 N N . GLU A 1 99 ? 12.95201 19.21311 17.67354 1.000 19.46658 99 GLU A N 1
ATOM 1396 C CA . GLU A 1 99 ? 13.27644 18.26638 18.72681 1.000 19.18149 99 GLU A CA 1
ATOM 1397 C C . GLU A 1 99 ? 12.99346 18.85470 20.10607 1.000 18.22642 99 GLU A C 1
ATOM 1398 O O . GLU A 1 99 ? 12.85096 20.06793 20.28257 1.000 16.24835 99 GLU A O 1
ATOM 1410 N N . ASP A 1 100 ? 12.91537 17.96001 21.08857 1.000 17.52290 100 ASP A N 1
ATOM 1411 C CA . ASP A 1 100 ? 12.75674 18.31431 22.49349 1.000 19.60591 100 ASP A CA 1
ATOM 1412 C C . ASP A 1 100 ? 13.55258 19.56394 22.85122 1.000 18.73531 100 ASP A C 1
ATOM 1413 O O . ASP A 1 100 ? 14.77832 19.60239 22.69705 1.000 17.97325 100 ASP A O 1
ATOM 1422 N N . TYR A 1 101 ? 12.85497 20.58825 23.34815 1.000 19.26583 101 TYR A N 1
ATOM 1423 C CA . TYR A 1 101 ? 13.50247 21.87631 23.58041 1.000 18.77705 101 TYR A CA 1
ATOM 1424 C C . TYR A 1 101 ? 14.54436 21.78914 24.68903 1.000 19.59467 101 TYR A C 1
ATOM 1425 O O . TYR A 1 101 ? 15.64292 22.34300 24.55614 1.000 17.10593 101 TYR A O 1
ATOM 1443 N N . ALA A 1 102 ? 14.21277 21.11989 25.79862 1.000 17.03719 102 ALA A N 1
ATOM 1444 C CA . ALA A 1 102 ? 15.17363 20.96330 26.88724 1.000 15.51268 102 ALA A CA 1
ATOM 1445 C C . ALA A 1 102 ? 16.41371 20.21490 26.42584 1.000 17.50227 102 ALA A C 1
ATOM 1446 O O . ALA A 1 102 ? 17.52424 20.49370 26.89368 1.000 19.47465 102 ALA A O 1
ATOM 1453 N N . GLN A 1 103 ? 16.24033 19.25710 25.51805 1.000 15.76056 103 GLN A N 1
ATOM 1454 C CA . GLN A 1 103 ? 17.38035 18.57012 24.92785 1.000 16.41307 103 GLN A CA 1
ATOM 1455 C C . GLN A 1 103 ? 18.26554 19.54479 24.15831 1.000 16.46205 103 GLN A C 1
ATOM 1456 O O . GLN A 1 103 ? 19.49605 19.50682 24.27937 1.000 15.04794 103 GLN A O 1
ATOM 1470 N N . ARG A 1 104 ? 17.65363 20.43767 23.37365 1.000 14.84836 104 ARG A N 1
ATOM 1471 C CA . ARG A 1 104 ? 18.41975 21.44475 22.64440 1.000 13.89687 104 ARG A CA 1
ATOM 1472 C C . ARG A 1 104 ? 19.12222 22.39870 23.59942 1.000 12.97262 104 ARG A C 1
ATOM 1473 O O . ARG A 1 104 ? 20.29195 22.74350 23.39797 1.000 13.57340 104 ARG A O 1
ATOM 1494 N N . ALA A 1 105 ? 18.41326 22.85656 24.63242 1.000 10.76427 105 ALA A N 1
ATOM 1495 C CA . ALA A 1 105 ? 19.02948 23.71550 25.63499 1.000 11.40476 105 ALA A CA 1
ATOM 1496 C C . ALA A 1 105 ? 20.27937 23.07065 26.21687 1.000 10.63472 105 ALA A C 1
ATOM 1497 O O . ALA A 1 105 ? 21.29183 23.74506 26.43923 1.000 9.25133 105 ALA A O 1
ATOM 1504 N N . LEU A 1 106 ? 20.23146 21.75891 26.46179 1.000 9.87299 106 LEU A N 1
ATOM 1505 C CA . LEU A 1 106 ? 21.36528 21.08594 27.08462 1.000 11.63980 106 LEU A CA 1
ATOM 1506 C C . LEU A 1 106 ? 22.54141 20.96357 26.12309 1.000 13.80363 106 LEU A C 1
ATOM 1507 O O . LEU A 1 106 ? 23.69771 21.03718 26.55337 1.000 14.19509 106 LEU A O 1
ATOM 1523 N N . VAL A 1 107 ? 22.27398 20.78016 24.82695 1.000 13.88965 107 VAL A N 1
ATOM 1524 C CA . VAL A 1 107 ? 23.35506 20.74539 23.84490 1.000 12.84170 107 VAL A CA 1
ATOM 1525 C C . VAL A 1 107 ? 24.14509 22.04567 23.88647 1.000 14.36191 107 VAL A C 1
ATOM 1526 O O . VAL A 1 107 ? 25.38241 22.04354 23.84657 1.000 12.74731 107 VAL A O 1
ATOM 1539 N N . VAL A 1 108 ? 23.44393 23.17644 23.96184 1.000 13.46167 108 VAL A N 1
ATOM 1540 C CA . VAL A 1 108 ? 24.12010 24.46818 23.98040 1.000 11.80006 108 VAL A CA 1
ATOM 1541 C C . VAL A 1 108 ? 24.87045 24.65421 25.29108 1.000 10.45057 108 VAL A C 1
ATOM 1542 O O . VAL A 1 108 ? 25.98460 25.18964 25.31186 1.000 11.43556 108 VAL A O 1
ATOM 1555 N N . GLU A 1 109 ? 24.27192 24.22478 26.40542 1.000 10.22454 109 GLU A N 1
ATOM 1556 C CA . GLU A 1 109 ? 24.95970 24.30028 27.69085 1.000 10.32540 109 GLU A CA 1
ATOM 1557 C C . GLU A 1 109 ? 26.28000 23.53921 27.65073 1.000 9.82064 109 GLU A C 1
ATOM 1558 O O . GLU A 1 109 ? 27.28704 23.99450 28.20660 1.000 10.42809 109 GLU A O 1
ATOM 1570 N N . ILE A 1 110 ? 26.29819 22.38215 26.98834 1.000 11.75532 110 ILE A N 1
ATOM 1571 C CA . ILE A 1 110 ? 27.51796 21.58386 26.91685 1.000 11.23952 110 ILE A CA 1
ATOM 1572 C C . ILE A 1 110 ? 28.53901 22.24998 26.00087 1.000 11.26331 110 ILE A C 1
ATOM 1573 O O . ILE A 1 110 ? 29.74423 22.23480 26.27870 1.000 14.41419 110 ILE A O 1
ATOM 1606 N N . ALA A 1 112 ? 28.81943 25.41884 25.73442 1.000 12.42541 112 ALA A N 1
ATOM 1607 C CA . ALA A 1 112 ? 29.34442 26.50525 26.55757 1.000 13.02236 112 ALA A CA 1
ATOM 1608 C C . ALA A 1 112 ? 30.35114 25.98720 27.57673 1.000 15.88835 112 ALA A C 1
ATOM 1609 O O . ALA A 1 112 ? 31.44317 26.54745 27.72661 1.000 16.88787 112 ALA A O 1
ATOM 1616 N N . GLU A 1 113 ? 29.99319 24.92705 28.30355 1.000 13.17072 113 GLU A N 1
ATOM 1617 C CA . GLU A 1 113 ? 30.93586 24.32454 29.23962 1.000 16.36272 113 GLU A CA 1
ATOM 1618 C C . GLU A 1 113 ? 32.21655 23.90507 28.52738 1.000 14.53345 113 GLU A C 1
ATOM 1619 O O . GLU A 1 113 ? 33.31614 24.05390 29.07228 1.000 15.33175 113 GLU A O 1
ATOM 1631 N N . GLY A 1 114 ? 32.09524 23.39580 27.30008 1.000 12.81521 114 GLY A N 1
ATOM 1632 C CA . GLY A 1 114 ? 33.27559 22.96857 26.56298 1.000 12.07441 114 GLY A CA 1
ATOM 1633 C C . GLY A 1 114 ? 34.26953 24.09165 26.33032 1.000 13.49682 114 GLY A C 1
ATOM 1634 O O . GLY A 1 114 ? 35.48437 23.88025 26.38850 1.000 12.01527 114 GLY A O 1
ATOM 1655 N N . ARG A 1 116 ? 35.01941 26.47414 28.23035 1.000 14.01245 116 ARG A N 1
ATOM 1656 C CA . ARG A 1 116 ? 35.74347 26.79417 29.45142 1.000 15.63915 116 ARG A CA 1
ATOM 1657 C C . ARG A 1 116 ? 36.18754 25.57051 30.23867 1.000 16.70612 116 ARG A C 1
ATOM 1658 O O . ARG A 1 116 ? 36.74403 25.72691 31.32922 1.000 19.74770 116 ARG A O 1
ATOM 1679 N N . ASN A 1 117 ? 35.97242 24.36328 29.72145 1.000 14.59338 117 ASN A N 1
ATOM 1680 C CA . ASN A 1 117 ? 36.31539 23.13289 30.42974 1.000 13.69678 117 ASN A CA 1
ATOM 1681 C C . ASN A 1 117 ? 37.01620 22.20705 29.44547 1.000 14.26020 117 ASN A C 1
ATOM 1682 O O . ASN A 1 117 ? 36.36143 21.45261 28.71314 1.000 15.23056 117 ASN A O 1
ATOM 1693 N N . PRO A 1 118 ? 38.34844 22.24809 29.38899 1.000 14.21889 118 PRO A N 1
ATOM 1694 C CA . PRO A 1 118 ? 39.06761 21.41939 28.40525 1.000 14.87302 118 PRO A CA 1
ATOM 1695 C C . PRO A 1 118 ? 38.69243 19.94919 28.44131 1.000 15.65638 118 PRO A C 1
ATOM 1696 O O . PRO A 1 118 ? 38.72738 19.28457 27.39818 1.000 18.36627 118 PRO A O 1
ATOM 1707 N N . GLN A 1 119 ? 38.33711 19.41352 29.60957 1.000 13.67949 119 GLN A N 1
ATOM 1708 C CA . GLN A 1 119 ? 37.93052 18.01459 29.67996 1.000 14.64238 119 GLN A CA 1
ATOM 1709 C C . GLN A 1 119 ? 36.63931 17.77818 28.90459 1.000 15.16651 119 GLN A C 1
ATOM 1710 O O . GLN A 1 119 ? 36.50052 16.76261 28.21285 1.000 16.14398 119 GLN A O 1
ATOM 1724 N N . VAL A 1 120 ? 35.68798 18.70889 28.99686 1.000 13.70524 120 VAL A N 1
ATOM 1725 C CA . VAL A 1 120 ? 34.44215 18.57450 28.24872 1.000 12.19147 120 VAL A CA 1
ATOM 1726 C C . VAL A 1 120 ? 34.67683 18.85573 26.76959 1.000 14.09367 120 VAL A C 1
ATOM 1727 O O . VAL A 1 120 ? 34.05442 18.23456 25.90040 1.000 16.21267 120 VAL A O 1
ATOM 1740 N N . ALA A 1 121 ? 35.57282 19.79489 26.45763 1.000 14.05446 121 ALA A N 1
ATOM 1741 C CA . ALA A 1 121 ? 35.87552 20.09092 25.06100 1.000 14.18579 121 ALA A CA 1
ATOM 1742 C C . ALA A 1 121 ? 36.38867 18.85330 24.33534 1.000 15.12587 121 ALA A C 1
ATOM 1743 O O . ALA A 1 121 ? 36.02930 18.60767 23.17764 1.000 13.49737 121 ALA A O 1
ATOM 1750 N N . GLU A 1 122 ? 37.22650 18.05693 25.00112 1.000 16.38428 122 GLU A N 1
ATOM 1751 C CA . GLU A 1 122 ? 37.75665 16.85410 24.36841 1.000 19.21185 122 GLU A CA 1
ATOM 1752 C C . GLU A 1 122 ? 36.66292 15.82573 24.11460 1.000 16.62371 122 GLU A C 1
ATOM 1753 O O . GLU A 1 122 ? 36.71845 15.10098 23.11505 1.000 17.75990 122 GLU A O 1
ATOM 1782 N N . LEU A 1 124 ? 33.62829 16.59593 23.32458 1.000 13.67319 124 LEU A N 1
ATOM 1783 C CA . LEU A 1 124 ? 32.95445 17.10738 22.13551 1.000 12.20427 124 LEU A CA 1
ATOM 1784 C C . LEU A 1 124 ? 33.79135 16.89354 20.87925 1.000 12.09497 124 LEU A C 1
ATOM 1785 O O . LEU A 1 124 ? 33.23489 16.67114 19.79792 1.000 14.19251 124 LEU A O 1
ATOM 1801 N N . THR A 1 125 ? 35.11983 16.95582 20.99677 1.000 13.83829 125 THR A N 1
ATOM 1802 C CA . THR A 1 125 ? 35.98026 16.66030 19.85491 1.000 16.55311 125 THR A CA 1
ATOM 1803 C C . THR A 1 125 ? 35.76913 15.22852 19.37927 1.000 16.83443 125 THR A C 1
ATOM 1804 O O . THR A 1 125 ? 35.64890 14.97189 18.17683 1.000 21.16055 125 THR A O 1
ATOM 1815 N N . ASN A 1 126 ? 35.72122 14.27800 20.31536 1.000 16.75186 126 ASN A N 1
ATOM 1816 C CA . ASN A 1 126 ? 35.41599 12.89784 19.95167 1.000 17.90549 126 ASN A CA 1
ATOM 1817 C C . ASN A 1 126 ? 34.03827 12.79642 19.30315 1.000 18.10048 126 ASN A C 1
ATOM 1818 O O . ASN A 1 126 ? 33.85619 12.06214 18.32507 1.000 21.05272 126 ASN A O 1
ATOM 1829 N N . LYS A 1 127 ? 33.05570 13.53015 19.83440 1.000 16.86606 127 LYS A N 1
ATOM 1830 C CA . LYS A 1 127 ? 31.71047 13.50958 19.26421 1.000 17.18890 127 LYS A CA 1
ATOM 1831 C C . LYS A 1 127 ? 31.71087 14.02218 17.83010 1.000 17.69033 127 LYS A C 1
ATOM 1832 O O . LYS A 1 127 ? 31.17302 13.37259 16.92621 1.000 16.13505 127 LYS A O 1
ATOM 1851 N N . TYR A 1 128 ? 32.28513 15.20479 17.60555 1.000 19.56780 128 TYR A N 1
ATOM 1852 C CA . TYR A 1 128 ? 32.28247 15.77607 16.26296 1.000 21.29727 128 TYR A CA 1
ATOM 1853 C C . TYR A 1 128 ? 33.07511 14.90503 15.29495 1.000 20.00092 128 TYR A C 1
ATOM 1854 O O . TYR A 1 128 ? 32.69574 14.76009 14.12736 1.000 22.41720 128 TYR A O 1
ATOM 1872 N N . HIS A 1 129 ? 34.17555 14.31057 15.76108 1.000 18.89730 129 HIS A N 1
ATOM 1873 C CA . HIS A 1 129 ? 34.94075 13.40067 14.91291 1.000 21.50681 129 HIS A CA 1
ATOM 1874 C C . HIS A 1 129 ? 34.06973 12.25286 14.42210 1.000 22.04616 129 HIS A C 1
ATOM 1875 O O . HIS A 1 129 ? 34.09798 11.89601 13.23902 1.000 22.20109 129 HIS A O 1
ATOM 1889 N N . THR A 1 130 ? 33.28871 11.65679 15.32399 1.000 23.39885 130 THR A N 1
ATOM 1890 C CA . THR A 1 130 ? 32.46114 10.51763 14.94465 1.000 26.47595 130 THR A CA 1
ATOM 1891 C C . THR A 1 130 ? 31.35776 10.93719 13.98069 1.000 26.85821 130 THR A C 1
ATOM 1892 O O . THR A 1 130 ? 31.01098 10.18644 13.06174 1.000 29.81445 130 THR A O 1
ATOM 1903 N N . ILE A 1 131 ? 30.80101 12.13577 14.16642 1.000 24.92785 131 ILE A N 1
ATOM 1904 C CA . ILE A 1 131 ? 29.76434 12.62044 13.26013 1.000 21.60021 131 ILE A CA 1
ATOM 1905 C C . ILE A 1 131 ? 30.37387 13.01177 11.92173 1.000 20.81185 131 ILE A C 1
ATOM 1906 O O . ILE A 1 131 ? 29.81566 12.71521 10.85904 1.000 24.18941 131 ILE A O 1
ATOM 1922 N N . ILE A 1 132 ? 31.52239 13.68888 11.95022 1.000 18.28404 132 ILE A N 1
ATOM 1923 C CA . ILE A 1 132 ? 32.19050 14.07794 10.71169 1.000 20.92090 132 ILE A CA 1
ATOM 1924 C C . ILE A 1 132 ? 32.50689 12.84686 9.87275 1.000 23.52697 132 ILE A C 1
ATOM 1925 O O . ILE A 1 132 ? 32.32242 12.84726 8.65041 1.000 24.18516 132 ILE A O 1
ATOM 1941 N N . ALA A 1 133 ? 32.97550 11.77439 10.51486 1.000 26.36596 133 ALA A N 1
ATOM 1942 C CA . ALA A 1 133 ? 33.31334 10.55771 9.78302 1.000 27.37240 133 ALA A CA 1
ATOM 1943 C C . ALA A 1 133 ? 32.11235 10.03548 9.00258 1.000 26.56245 133 ALA A C 1
ATOM 1944 O O . ALA A 1 133 ? 32.23262 9.66333 7.82960 1.000 24.00961 133 ALA A O 1
ATOM 1951 N N . SER A 1 134 ? 30.93945 10.00412 9.63962 1.000 27.34349 134 SER A N 1
ATOM 1952 C CA . SER A 1 134 ? 29.73693 9.53519 8.95784 1.000 29.67635 134 SER A CA 1
ATOM 1953 C C . SER A 1 134 ? 29.32629 10.48394 7.83950 1.000 29.68359 134 SER A C 1
ATOM 1954 O O . SER A 1 134 ? 28.93002 10.03837 6.75661 1.000 31.94835 134 SER A O 1
ATOM 1962 N N . LEU A 1 135 ? 29.40505 11.79382 8.08062 1.000 25.71654 135 LEU A N 1
ATOM 1963 C CA . LEU A 1 135 ? 29.08187 12.75444 7.03138 1.000 24.57703 135 LEU A CA 1
ATOM 1964 C C . LEU A 1 135 ? 29.99756 12.57109 5.82552 1.000 26.75700 135 LEU A C 1
ATOM 1965 O O . LEU A 1 135 ? 29.53475 12.54251 4.67895 1.000 25.99412 135 LEU A O 1
ATOM 1981 N N . VAL A 1 136 ? 31.30476 12.43244 6.06509 1.000 25.70142 136 VAL A N 1
ATOM 1982 C CA . VAL A 1 136 ? 32.23693 12.21325 4.96133 1.000 28.86834 136 VAL A CA 1
ATOM 1983 C C . VAL A 1 136 ? 31.89442 10.92239 4.22814 1.000 29.78168 136 VAL A C 1
ATOM 1984 O O . VAL A 1 136 ? 31.98744 10.84744 2.99673 1.000 30.11638 136 VAL A O 1
ATOM 1997 N N . ALA A 1 137 ? 31.49962 9.88433 4.96976 1.000 31.44135 137 ALA A N 1
ATOM 1998 C CA . ALA A 1 137 ? 31.09663 8.63507 4.33219 1.000 34.01394 137 ALA A CA 1
ATOM 1999 C C . ALA A 1 137 ? 29.91617 8.85396 3.39471 1.000 35.68811 137 ALA A C 1
ATOM 2000 O O . ALA A 1 137 ? 29.87530 8.29084 2.29486 1.000 39.67315 137 ALA A O 1
ATOM 2007 N N . ARG A 1 138 ? 28.94546 9.67221 3.81020 1.000 30.63171 138 ARG A N 1
ATOM 2008 C CA . ARG A 1 138 ? 27.80091 9.96308 2.95568 1.000 28.73144 138 ARG A CA 1
ATOM 2009 C C . ARG A 1 138 ? 28.16905 10.91483 1.82503 1.000 30.19627 138 ARG A C 1
ATOM 2010 O O . ARG A 1 138 ? 27.60626 10.81143 0.72917 1.000 31.83538 138 ARG A O 1
ATOM 2031 N N . PHE A 1 139 ? 29.10190 11.84145 2.06243 1.000 28.30071 139 PHE A N 1
ATOM 2032 C CA . PHE A 1 139 ? 29.61721 12.65568 0.96702 1.000 29.20079 139 PHE A CA 1
ATOM 2033 C C . PHE A 1 139 ? 30.30918 11.78273 -0.07251 1.000 34.72912 139 PHE A C 1
ATOM 2034 O O . PHE A 1 139 ? 30.19213 12.02762 -1.27891 1.000 34.84495 139 PHE A O 1
ATOM 2051 N N . ASN A 1 140 ? 31.03699 10.75702 0.37889 1.000 38.73204 140 ASN A N 1
ATOM 2052 C CA . ASN A 1 140 ? 31.69918 9.84377 -0.54823 1.000 40.72397 140 ASN A CA 1
ATOM 2053 C C . ASN A 1 140 ? 30.68299 9.12440 -1.42840 1.000 41.33250 140 ASN A C 1
ATOM 2054 O O . ASN A 1 140 ? 30.84972 9.04549 -2.65065 1.000 42.21470 140 ASN A O 1
ATOM 2065 N N . ASP A 1 141 ? 29.62346 8.58392 -0.81951 1.000 39.98903 141 ASP A N 1
ATOM 2066 C CA . ASP A 1 141 ? 28.58228 7.90811 -1.59005 1.000 39.53047 141 ASP A CA 1
ATOM 2067 C C . ASP A 1 141 ? 28.00243 8.83187 -2.65377 1.000 41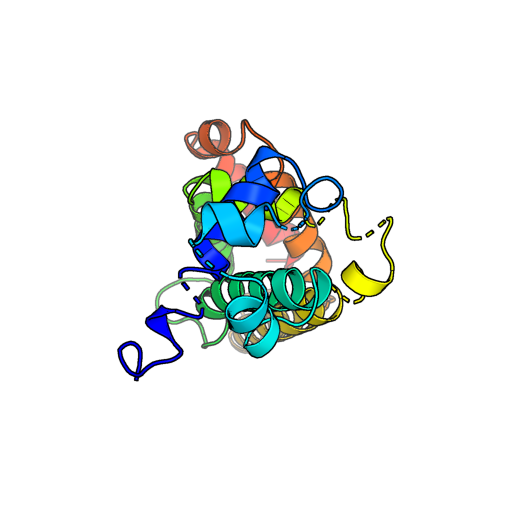.84351 141 ASP A C 1
ATOM 2068 O O . ASP A 1 141 ? 27.94752 8.48001 -3.83781 1.000 44.73680 141 ASP A O 1
ATOM 2077 N N . ALA A 1 142 ? 27.55154 10.02029 -2.24456 1.000 39.92323 142 ALA A N 1
ATOM 2078 C CA . ALA A 1 142 ? 26.99549 10.97178 -3.20007 1.000 41.00192 142 ALA A CA 1
ATOM 2079 C C . ALA A 1 142 ? 27.98923 11.30207 -4.30452 1.000 44.58971 142 ALA A C 1
ATOM 2080 O O . ALA A 1 142 ? 27.58833 11.52764 -5.45186 1.000 47.06100 142 ALA A O 1
ATOM 2087 N N . GLN A 1 143 ? 29.28435 11.33572 -3.98297 1.000 44.92111 143 GLN A N 1
ATOM 2088 C CA . GLN A 1 143 ? 30.28870 11.63390 -4.99818 1.000 48.21136 143 GLN A CA 1
ATOM 2089 C C . GLN A 1 143 ? 30.45763 10.46510 -5.96085 1.000 49.67267 143 GLN A C 1
ATOM 2090 O O . GLN A 1 143 ? 30.52479 10.66129 -7.17997 1.000 52.41404 143 GLN A O 1
ATOM 2104 N N . ALA A 1 144 ? 30.52615 9.24074 -5.43413 1.000 47.08119 144 ALA A N 1
ATOM 2105 C CA . ALA A 1 144 ? 30.64581 8.07054 -6.29421 1.000 47.75366 144 ALA A CA 1
ATOM 2106 C C . ALA A 1 144 ? 29.41373 7.87785 -7.16625 1.000 51.82837 144 ALA A C 1
ATOM 2107 O O . ALA A 1 144 ? 29.50414 7.22944 -8.21487 1.000 55.56353 144 ALA A O 1
ATOM 2114 N N . LYS A 1 145 ? 28.26921 8.42466 -6.75977 1.000 50.68216 145 LYS A N 1
ATOM 2115 C CA . LYS A 1 145 ? 27.04308 8.35539 -7.54156 1.000 49.18645 145 LYS A CA 1
ATOM 2116 C C . LYS A 1 145 ? 26.81785 9.60794 -8.37934 1.000 49.69659 145 LYS A C 1
ATOM 2117 O O . LYS A 1 145 ? 25.71258 9.80831 -8.89172 1.000 49.83892 145 LYS A O 1
ATOM 2121 N N . GLY A 1 146 ? 27.83539 10.45362 -8.52516 1.000 50.46057 146 GLY A N 1
ATOM 2122 C CA . GLY A 1 146 ? 27.70398 11.65742 -9.32810 1.000 51.03872 146 GLY A CA 1
ATOM 2123 C C . GLY A 1 146 ? 26.69058 12.64739 -8.80067 1.000 53.16414 146 GLY A C 1
ATOM 2124 O O . GLY A 1 146 ? 26.06982 13.36704 -9.58959 1.000 55.07580 146 GLY A O 1
ATOM 2128 N N . GLU A 1 147 ? 26.50899 12.71189 -7.48159 1.000 55.21492 147 GLU A N 1
ATOM 2129 C CA . GLU A 1 147 ? 25.52909 13.61493 -6.88865 1.000 54.27447 147 GLU A CA 1
ATOM 2130 C C . GLU A 1 147 ? 26.12901 14.96543 -6.50897 1.000 51.64672 147 GLU A C 1
ATOM 2131 O O . GLU A 1 147 ? 25.48016 15.99992 -6.69811 1.000 52.55896 147 GLU A O 1
ATOM 2135 N N . ILE A 1 148 ? 27.35127 14.98138 -5.97339 1.000 45.89085 148 ILE A N 1
ATOM 2136 C CA . ILE A 1 148 ? 28.00037 16.21208 -5.53938 1.000 44.35142 148 ILE A CA 1
ATOM 2137 C C . ILE A 1 148 ? 29.29660 16.39719 -6.31823 1.000 45.71951 148 ILE A C 1
ATOM 2138 O O . ILE A 1 148 ? 29.83214 15.46359 -6.92113 1.000 46.68576 148 ILE A O 1
ATOM 2154 N N . GLY A 1 149 ? 29.80263 17.62895 -6.28861 1.000 46.21556 149 GLY A N 1
ATOM 2155 C CA . GLY A 1 149 ? 31.01185 17.95165 -7.01970 1.000 48.74290 149 GLY A CA 1
ATOM 2156 C C . GLY A 1 149 ? 32.19391 17.10523 -6.58844 1.000 53.43714 149 GLY A C 1
ATOM 2157 O O . GLY A 1 149 ? 32.20043 16.47070 -5.53226 1.000 50.32522 149 GLY A O 1
ATOM 2161 N N . ALA A 1 150 ? 33.22323 17.11148 -7.43454 1.000 63.57325 150 ALA A N 1
ATOM 2162 C CA . ALA A 1 150 ? 34.39434 16.27270 -7.21859 1.000 66.75091 150 ALA A CA 1
ATOM 2163 C C . ALA A 1 150 ? 35.49539 16.97546 -6.43703 1.000 62.92675 150 ALA A C 1
ATOM 2164 O O . ALA A 1 150 ? 36.24114 16.31330 -5.70601 1.000 65.32025 150 ALA A O 1
ATOM 2171 N N . ASP A 1 151 ? 35.61628 18.29134 -6.56722 1.000 54.18712 151 ASP A N 1
ATOM 2172 C CA . ASP A 1 151 ? 36.68482 19.04723 -5.91017 1.000 49.62180 151 ASP A CA 1
ATOM 2173 C C . ASP A 1 151 ? 36.20185 19.67150 -4.60652 1.000 45.13940 151 ASP A C 1
ATOM 2174 O O . ASP A 1 151 ? 36.35897 20.87066 -4.37697 1.000 43.99789 151 ASP A O 1
ATOM 2178 N N . VAL A 1 152 ? 35.61185 18.85784 -3.73349 1.000 42.17374 152 VAL A N 1
ATOM 2179 C CA . VAL A 1 152 ? 35.06959 19.31544 -2.45868 1.000 38.59967 152 VAL A CA 1
ATOM 2180 C C . VAL A 1 152 ? 35.95061 18.78900 -1.33657 1.000 34.02789 152 VAL A C 1
ATOM 2181 O O . VAL A 1 152 ? 36.19933 17.58051 -1.24582 1.000 33.88103 152 VAL A O 1
ATOM 2194 N N . ASP A 1 153 ? 36.41620 19.69436 -0.48016 1.000 31.31089 153 ASP A N 1
ATOM 2195 C CA . ASP A 1 153 ? 37.04428 19.28998 0.76881 1.000 30.26705 153 ASP A CA 1
ATOM 2196 C C . ASP A 1 153 ? 35.96511 18.73693 1.69138 1.000 32.49267 153 ASP A C 1
ATOM 2197 O O . ASP A 1 153 ? 35.35341 19.48707 2.45896 1.000 34.77106 153 ASP A O 1
ATOM 2206 N N . LYS A 1 154 ? 35.71843 17.42655 1.61430 1.000 32.18881 154 LYS A N 1
ATOM 2207 C CA . LYS A 1 154 ? 34.59844 16.83571 2.34190 1.000 34.22834 154 LYS A CA 1
ATOM 2208 C C . LYS A 1 154 ? 34.74226 17.03433 3.84497 1.000 33.29884 154 LYS A C 1
ATOM 2209 O O . LYS A 1 154 ? 33.75155 17.28125 4.54270 1.000 31.00436 154 LYS A O 1
ATOM 2228 N N . GLU A 1 155 ? 35.96562 16.91595 4.36482 1.000 32.99238 155 GLU A N 1
ATOM 2229 C CA . GLU A 1 155 ? 36.18204 17.08816 5.79730 1.000 32.16379 155 GLU A CA 1
ATOM 2230 C C . GLU A 1 155 ? 35.79133 18.49170 6.24005 1.000 29.89355 155 GLU A C 1
ATOM 2231 O O . GLU A 1 155 ? 35.08469 18.66783 7.23856 1.000 29.40862 155 GLU A O 1
ATOM 2260 N N . ALA A 1 157 ? 33.89995 20.64896 4.60366 1.000 24.85575 157 ALA A N 1
ATOM 2261 C CA . ALA A 1 157 ? 32.47624 20.85391 4.35453 1.000 23.27922 157 ALA A CA 1
ATOM 2262 C C . ALA A 1 157 ? 31.63661 20.29761 5.49568 1.000 21.13567 157 ALA A C 1
ATOM 2263 O O . ALA A 1 157 ? 30.66026 20.92520 5.92144 1.000 23.03476 157 ALA A O 1
ATOM 2270 N N . ALA A 1 158 ? 32.00264 19.11890 6.00476 1.000 22.25550 158 ALA A N 1
ATOM 2271 C CA . ALA A 1 158 ? 31.27162 18.53133 7.12227 1.000 24.07823 158 ALA A CA 1
ATOM 2272 C C . ALA A 1 158 ? 31.42884 19.36780 8.38526 1.000 25.38818 158 ALA A C 1
ATOM 2273 O O . ALA A 1 158 ? 30.47415 19.52430 9.15456 1.000 22.59621 158 ALA A O 1
ATOM 2280 N N . ARG A 1 159 ? 32.62823 19.90617 8.62095 1.000 24.04320 159 ARG A N 1
ATOM 2281 C CA . ARG A 1 159 ? 32.83390 20.77341 9.77607 1.000 24.03561 159 ARG A CA 1
ATOM 2282 C C . ARG A 1 159 ? 31.95406 22.01148 9.69402 1.000 21.95285 159 ARG A C 1
ATOM 2283 O O . ARG A 1 159 ? 31.37564 22.44180 10.69934 1.000 19.13753 159 ARG A O 1
ATOM 2304 N N . LEU A 1 160 ? 31.84215 22.59906 8.50319 1.000 20.07311 160 LEU A N 1
ATOM 2305 C CA . LEU A 1 160 ? 31.05500 23.81326 8.34474 1.000 21.24780 160 LEU A CA 1
ATOM 2306 C C . LEU A 1 160 ? 29.56065 23.52475 8.35084 1.000 22.07639 160 LEU A C 1
ATOM 2307 O O . LEU A 1 160 ? 28.77698 24.36137 8.81155 1.000 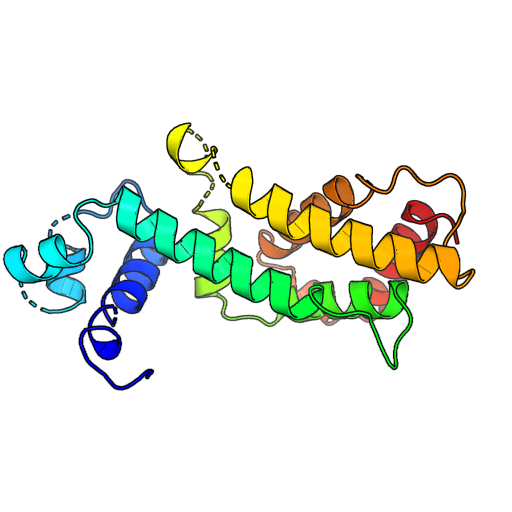20.32440 160 LEU A O 1
ATOM 2323 N N . LEU A 1 161 ? 29.14724 22.35910 7.84942 1.000 23.72528 161 LEU A N 1
ATOM 2324 C CA . LEU A 1 161 ? 27.75768 21.94614 8.00634 1.000 23.30084 161 LEU A CA 1
ATOM 2325 C C . LEU A 1 161 ? 27.41344 21.76960 9.47759 1.000 21.29814 161 LEU A C 1
ATOM 2326 O O . LEU A 1 161 ? 26.33806 22.17873 9.92975 1.000 18.58278 161 LEU A O 1
ATOM 2342 N N . LEU A 1 162 ? 28.32176 21.16443 10.24075 1.000 22.78256 162 LEU A N 1
ATOM 2343 C CA . LEU A 1 162 ? 28.08208 20.96321 11.66364 1.000 23.69613 162 LEU A CA 1
ATOM 2344 C C . LEU A 1 162 ? 27.96302 22.29796 12.38749 1.000 20.36618 162 LEU A C 1
ATOM 2345 O O . LEU A 1 162 ? 27.11925 22.45771 13.27620 1.000 20.21943 162 LEU A O 1
ATOM 2361 N N . ALA A 1 163 ? 28.79133 23.27449 12.00860 1.000 17.86225 163 ALA A N 1
ATOM 2362 C CA . ALA A 1 163 ? 28.72210 24.59694 12.62123 1.000 17.70897 163 ALA A CA 1
ATOM 2363 C C . ALA A 1 163 ? 27.36704 25.24562 12.37073 1.000 19.86306 163 ALA A C 1
ATOM 2364 O O . ALA A 1 163 ? 26.73121 25.76212 13.29666 1.000 19.19193 163 ALA A O 1
ATOM 2371 N N . THR A 1 164 ? 26.91165 25.23582 11.11587 1.000 19.66540 164 THR A N 1
ATOM 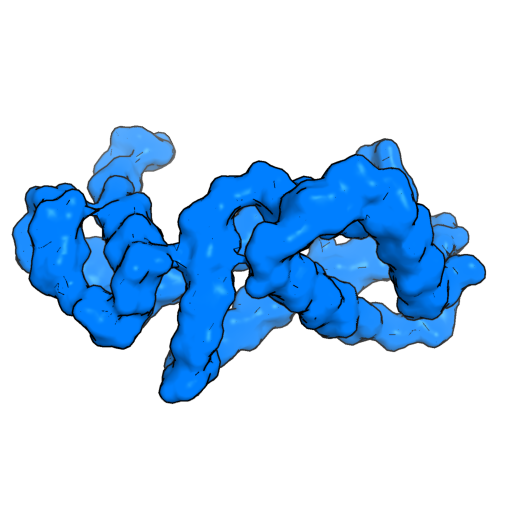2372 C CA . THR A 1 164 ? 25.59116 25.77066 10.80695 1.000 18.84968 164 THR A CA 1
ATOM 2373 C C . THR A 1 164 ? 24.51050 25.04419 11.59647 1.000 18.40888 164 THR A C 1
ATOM 2374 O O . THR A 1 164 ? 23.57467 25.67311 12.10298 1.000 16.79834 164 THR A O 1
ATOM 2385 N N . THR A 1 165 ? 24.62315 23.71754 11.71211 1.000 18.33712 165 THR A N 1
ATOM 2386 C CA . THR A 1 165 ? 23.60668 22.94186 12.41739 1.000 20.75258 165 THR A CA 1
ATOM 2387 C C . THR A 1 165 ? 23.51355 23.36295 13.87741 1.000 18.45512 165 THR A C 1
ATOM 2388 O O . THR A 1 165 ? 22.41614 23.56505 14.40899 1.000 16.66344 165 THR A O 1
ATOM 2399 N N . TYR A 1 166 ? 24.65628 23.49045 14.55110 1.000 16.12726 166 TYR A N 1
ATOM 2400 C CA . TYR A 1 166 ? 24.61586 23.87347 15.95581 1.000 14.93093 166 TYR A CA 1
ATOM 2401 C C . TYR A 1 166 ? 24.21805 25.33358 16.11767 1.000 15.47693 166 TYR A C 1
ATOM 2402 O O . TYR A 1 166 ? 23.53818 25.68211 17.08898 1.000 15.14486 166 TYR A O 1
ATOM 2420 N N . GLY A 1 167 ? 24.59782 26.19266 15.16959 1.000 16.72977 167 GLY A N 1
ATOM 2421 C CA . GLY A 1 167 ? 24.13293 27.56922 15.21135 1.000 16.81011 167 GLY A CA 1
ATOM 2422 C C . GLY A 1 167 ? 22.62158 27.66553 15.13626 1.000 16.85550 167 GLY A C 1
ATOM 2423 O O . GLY A 1 167 ? 22.00514 28.48339 15.82420 1.000 16.84654 167 GLY A O 1
ATOM 2427 N N . VAL A 1 168 ? 22.00426 26.82868 14.29944 1.000 16.68105 168 VAL A N 1
ATOM 2428 C CA . VAL A 1 168 ? 20.54711 26.76803 14.23177 1.000 17.77724 168 VAL A CA 1
ATOM 2429 C C . VAL A 1 168 ? 19.98035 26.15433 15.50503 1.000 18.66654 168 VAL A C 1
ATOM 2430 O O . VAL A 1 168 ? 18.99882 26.65313 16.06770 1.000 18.45234 168 VAL A O 1
ATOM 2443 N N . LEU A 1 169 ? 20.58149 25.05880 15.97468 1.000 17.55754 169 LEU A N 1
ATOM 2444 C CA . LEU A 1 169 ? 20.11937 24.42037 17.20194 1.000 18.13640 169 LEU A CA 1
ATOM 2445 C C . LEU A 1 169 ? 20.15778 25.38748 18.37868 1.000 18.89080 169 LEU A C 1
ATOM 2446 O O . LEU A 1 169 ? 19.31626 25.30335 19.28084 1.000 21.24962 169 LEU A O 1
ATOM 2462 N N . SER A 1 170 ? 21.10275 26.32520 18.36970 1.000 16.41023 170 SER A N 1
ATOM 2463 C CA . SER A 1 170 ? 21.33518 27.24436 19.47517 1.000 17.14338 170 SER A CA 1
ATOM 2464 C C . SER A 1 170 ? 20.49243 28.51152 19.40102 1.000 22.06413 170 SER A C 1
ATOM 2465 O O . SER A 1 170 ? 20.58388 29.34840 20.30498 1.000 22.98953 170 SER A O 1
ATOM 2473 N N . ASP A 1 171 ? 19.69022 28.68209 18.35510 1.000 23.31692 171 ASP A N 1
ATOM 2474 C CA . ASP A 1 171 ? 18.89532 29.88860 18.16331 1.000 23.78248 171 ASP A CA 1
ATOM 2475 C C . ASP A 1 171 ? 17.44849 29.59319 18.54330 1.000 21.40902 171 ASP A C 1
ATOM 2476 O O . ASP A 1 171 ? 16.79268 28.76140 17.90690 1.000 19.38605 171 ASP A O 1
ATOM 2485 N N . SER A 1 172 ? 16.95643 30.28107 19.57824 1.000 22.80266 172 SER A N 1
ATOM 2486 C CA . SER A 1 172 ? 15.61544 30.02522 20.09329 1.000 22.98870 172 SER A CA 1
ATOM 2487 C C . SER A 1 172 ? 14.53162 30.26975 19.05215 1.000 23.12421 172 SER A C 1
ATOM 2488 O O . SER A 1 172 ? 13.42715 29.73406 19.18879 1.000 25.31757 172 SER A O 1
ATOM 2496 N N . SER A 1 173 ? 14.80862 31.06938 18.02675 1.000 25.42257 173 SER A N 1
ATOM 2497 C CA . SER A 1 173 ? 13.82617 31.35956 16.99225 1.000 29.44955 173 SER A CA 1
ATOM 2498 C C . SER A 1 173 ? 13.92958 30.41094 15.80065 1.000 29.35264 173 SER A C 1
ATOM 2499 O O . SER A 1 173 ? 13.28065 30.65006 14.77646 1.000 28.90911 173 SER A O 1
ATOM 2507 N N . SER A 1 174 ? 14.70941 29.33098 15.91930 1.000 26.14029 174 SER A N 1
ATOM 2508 C CA . SER A 1 174 ? 14.93130 28.44338 14.78037 1.000 24.88657 174 SER A CA 1
ATOM 2509 C C . SER A 1 174 ? 13.67348 27.66246 14.42056 1.000 22.16570 174 SER A C 1
ATOM 2510 O O . SER A 1 174 ? 13.40791 27.42070 13.23719 1.000 21.77181 174 SER A O 1
ATOM 2518 N N . ALA A 1 175 ? 12.89304 27.24578 15.42104 1.000 20.88370 175 ALA A N 1
ATOM 2519 C CA . ALA A 1 175 ? 11.65714 26.52328 15.13210 1.000 22.09622 175 ALA A CA 1
ATOM 2520 C C . ALA A 1 175 ? 10.69502 27.38476 14.32284 1.000 21.39914 175 ALA A C 1
ATOM 2521 O O . ALA A 1 175 ? 10.00046 26.88285 13.43238 1.000 22.23640 175 ALA A O 1
ATOM 2528 N N . GLU A 1 176 ? 10.64426 28.68654 14.61502 1.000 21.66335 176 GLU A N 1
ATOM 2529 C CA . GLU A 1 176 ? 9.80317 29.59709 13.84266 1.000 23.19206 176 GLU A CA 1
ATOM 2530 C C . GLU A 1 176 ? 10.36071 29.79953 12.43790 1.000 22.14042 176 GLU A C 1
ATOM 2531 O O . GLU A 1 176 ? 9.61530 29.76106 11.45227 1.000 21.29864 176 GLU A O 1
ATOM 2543 N N . ASN A 1 177 ? 11.67042 30.03378 12.32891 1.000 18.31061 177 ASN A N 1
ATOM 2544 C CA . ASN A 1 177 ? 12.29748 30.18891 11.01948 1.000 20.23802 177 ASN A CA 1
ATOM 2545 C C . ASN A 1 177 ? 12.00853 28.98868 10.12536 1.000 19.15334 177 ASN A C 1
ATOM 2546 O O . ASN A 1 177 ? 11.66608 29.14217 8.94768 1.000 21.90626 177 ASN A O 1
ATOM 2557 N N . ALA A 1 178 ? 12.15213 27.77862 10.67066 1.000 18.42431 178 ALA A N 1
ATOM 2558 C CA . ALA A 1 178 ? 11.97569 26.56147 9.88628 1.000 19.44297 178 ALA A CA 1
ATOM 2559 C C . ALA A 1 178 ? 10.52517 26.30646 9.50434 1.000 24.31265 178 ALA A C 1
ATOM 2560 O O . ALA A 1 178 ? 10.26931 25.41488 8.68772 1.000 25.66352 178 ALA A O 1
ATOM 2567 N N . ARG A 1 179 ? 9.57412 27.04550 10.08003 1.000 28.06057 179 ARG A N 1
ATOM 2568 C CA . ARG A 1 179 ? 8.19719 26.98159 9.60672 1.000 31.43379 179 ARG A CA 1
ATOM 2569 C C . ARG A 1 179 ? 8.02710 27.67056 8.26095 1.000 32.20712 179 ARG A C 1
ATOM 2570 O O . ARG A 1 179 ? 7.01023 27.45881 7.59308 1.000 34.75627 179 ARG A O 1
ATOM 2591 N N . HIS A 1 180 ? 8.99136 28.48924 7.85340 1.000 30.38368 180 HIS A N 1
ATOM 2592 C CA . HIS A 1 180 ? 8.92350 29.19095 6.58109 1.000 31.87890 180 HIS A CA 1
ATOM 2593 C C . HIS A 1 180 ? 9.57130 28.35415 5.48788 1.000 32.53544 180 HIS A C 1
ATOM 2594 O O . HIS A 1 180 ? 10.63992 27.76766 5.68571 1.000 29.61626 180 HIS A O 1
ATOM 2608 N N . VAL A 1 181 ? 8.91481 28.30634 4.32696 1.000 35.16343 181 VAL A N 1
ATOM 2609 C CA . VAL A 1 181 ? 9.42891 27.50883 3.21839 1.000 37.61464 181 VAL A CA 1
ATOM 2610 C C . VAL A 1 181 ? 10.77178 28.04675 2.74286 1.000 33.76286 181 VAL A C 1
ATOM 2611 O O . VAL A 1 181 ? 11.60956 27.28682 2.24125 1.000 34.48735 181 VAL A O 1
ATOM 2624 N N . SER A 1 182 ? 11.00617 29.35427 2.89221 1.000 27.78691 182 SER A N 1
ATOM 2625 C CA . SER A 1 182 ? 12.26758 29.93662 2.44876 1.000 29.28442 182 SER A CA 1
ATOM 2626 C C . SER A 1 182 ? 13.44704 29.47258 3.29310 1.000 27.05079 182 SER A C 1
ATOM 2627 O O . SER A 1 182 ? 14.58854 29.53553 2.82460 1.000 26.71286 182 SER A O 1
ATOM 2635 N N . PHE A 1 183 ? 13.20443 29.02803 4.52819 1.000 27.32323 183 PHE A N 1
ATOM 2636 C CA . PHE A 1 183 ? 14.26840 28.40495 5.30821 1.000 26.32951 183 PHE A CA 1
ATOM 2637 C C . PHE A 1 183 ? 14.84138 27.20880 4.56135 1.000 26.22552 183 PHE A C 1
ATOM 2638 O O . PHE A 1 183 ? 16.05854 27.09864 4.37696 1.000 26.00531 183 PHE A O 1
ATOM 2655 N N . ALA A 1 184 ? 13.96915 26.30771 4.10694 1.000 25.51656 184 ALA A N 1
ATOM 2656 C CA . ALA A 1 184 ? 14.42158 25.16376 3.32379 1.000 27.42760 184 ALA A CA 1
ATOM 2657 C C . ALA A 1 184 ? 15.05254 25.61523 2.01175 1.000 27.92258 184 ALA A C 1
ATOM 2658 O O . ALA A 1 184 ? 16.13980 25.15733 1.64187 1.000 27.17551 184 ALA A O 1
ATOM 2665 N N . THR A 1 185 ? 14.38307 26.52182 1.29557 1.000 31.47448 185 THR A N 1
ATOM 2666 C CA . THR A 1 185 ? 14.90173 26.99765 0.01568 1.000 34.77561 185 THR A CA 1
ATOM 2667 C C . THR A 1 185 ? 16.27164 27.64026 0.18583 1.000 34.93162 185 THR A C 1
ATOM 2668 O O . THR A 1 185 ? 17.22188 27.30935 -0.53342 1.000 35.69513 185 THR A O 1
ATOM 2679 N N . THR A 1 186 ? 16.39107 28.57052 1.13325 1.000 31.71595 186 THR A N 1
ATOM 2680 C CA . THR A 1 186 ? 17.65891 29.26179 1.32467 1.000 30.85388 186 THR A CA 1
ATOM 2681 C C . THR A 1 186 ? 18.73530 28.30292 1.81666 1.000 31.51678 186 THR A C 1
ATOM 2682 O O . THR A 1 186 ? 19.88025 28.35617 1.35217 1.000 33.39656 186 THR A O 1
ATOM 2693 N N . LEU A 1 187 ? 18.38741 27.40665 2.74305 1.000 28.14145 187 LEU A N 1
ATOM 2694 C CA . LEU A 1 187 ? 19.36361 26.42680 3.20413 1.000 27.77183 187 LEU A CA 1
ATOM 2695 C C . LEU A 1 187 ? 19.83208 25.53822 2.06079 1.000 29.89221 187 LEU A C 1
ATOM 2696 O O . LEU A 1 187 ? 20.98684 25.09608 2.05070 1.000 30.04132 187 LEU A O 1
ATOM 2712 N N . ARG A 1 188 ? 18.96334 25.28514 1.07900 1.000 30.24207 188 ARG A N 1
ATOM 2713 C CA . ARG A 1 188 ? 19.33087 24.39601 -0.01649 1.000 30.99415 188 ARG A CA 1
ATOM 2714 C C . ARG A 1 188 ? 20.37731 25.03521 -0.92138 1.000 28.73829 188 ARG A C 1
ATOM 2715 O O . ARG A 1 188 ? 21.32559 24.36741 -1.34728 1.000 25.30292 188 ARG A O 1
ATOM 2736 N N . THR A 1 189 ? 20.22491 26.32341 -1.23396 1.000 32.41131 189 THR A N 1
ATOM 2737 C CA . THR A 1 189 ? 21.24644 27.00232 -2.02455 1.000 37.49038 189 THR A CA 1
ATOM 2738 C C . THR A 1 189 ? 22.57843 27.01239 -1.28710 1.000 36.38467 189 THR A C 1
ATOM 2739 O O . THR A 1 189 ? 23.63234 26.76245 -1.88343 1.000 37.95580 189 THR A O 1
ATOM 2750 N N . MET A 1 190 ? 22.54454 27.28882 0.01725 1.000 31.89576 190 MET A N 1
ATOM 2751 C CA . MET A 1 190 ? 23.75651 27.27608 0.82761 1.000 28.95065 190 MET A CA 1
ATOM 2752 C C . MET A 1 190 ? 24.47717 25.93856 0.71717 1.000 27.17528 190 MET A C 1
ATOM 2753 O O . MET A 1 190 ? 25.70229 25.88880 0.56126 1.000 28.54896 190 MET A O 1
ATOM 2767 N N . LEU A 1 191 ? 23.72702 24.83744 0.79539 1.000 24.24942 191 LEU A N 1
ATOM 2768 C CA . LEU A 1 191 ? 24.34423 23.51689 0.83108 1.000 27.01104 191 LEU A CA 1
ATOM 2769 C C . LEU A 1 191 ? 24.74422 23.02022 -0.55327 1.000 32.14466 191 LEU A C 1
ATOM 2770 O O . LEU A 1 191 ? 25.72481 22.27818 -0.67390 1.000 33.09723 191 LEU A O 1
ATOM 2786 N N . THR A 1 192 ? 24.00962 23.39641 -1.60370 1.000 37.38842 192 THR A N 1
ATOM 2787 C CA . THR A 1 192 ? 24.44092 23.02796 -2.94868 1.000 40.54485 192 THR A CA 1
ATOM 2788 C C . THR A 1 192 ? 25.72121 23.75503 -3.32974 1.000 38.89527 192 THR A C 1
ATOM 2789 O O . THR A 1 192 ? 26.55237 23.20592 -4.06189 1.000 42.00961 192 THR A O 1
ATOM 2800 N N . GLY A 1 193 ? 25.89579 24.98577 -2.84867 1.000 32.49442 193 GLY A N 1
ATOM 2801 C CA . GLY A 1 193 ? 27.16774 25.66199 -3.02843 1.000 32.18053 193 GLY A CA 1
ATOM 2802 C C . GLY A 1 193 ? 28.28450 24.99488 -2.24857 1.000 33.39722 193 GLY A C 1
ATOM 2803 O O . GLY A 1 193 ? 29.39947 24.84126 -2.75286 1.000 33.31241 193 GLY A O 1
ATOM 2807 N N . LEU A 1 194 ? 27.99852 24.58189 -1.01130 1.000 35.53865 194 LEU A N 1
ATOM 2808 C CA . LEU A 1 194 ? 29.00209 23.90158 -0.19738 1.000 34.11061 194 LEU A CA 1
ATOM 2809 C C . LEU A 1 194 ? 29.51015 22.64683 -0.89342 1.000 33.74503 194 LEU A C 1
ATOM 2810 O O . LEU A 1 194 ? 30.72145 22.43132 -1.00781 1.000 32.70466 194 LEU A O 1
ATOM 2826 N N . LEU A 1 195 ? 28.59495 21.79887 -1.35272 1.000 34.12007 195 LEU A N 1
ATOM 2827 C CA . LEU A 1 195 ? 28.95198 20.53901 -1.98628 1.000 35.26952 195 LEU A CA 1
ATOM 2828 C C . LEU A 1 195 ? 29.09715 20.66855 -3.49809 1.000 37.80049 195 LEU A C 1
ATOM 2829 O O . LEU A 1 195 ? 29.15451 19.64955 -4.19349 1.000 35.75292 195 LEU A O 1
ATOM 2845 N N . LYS A 1 196 ? 29.16142 21.89534 -4.01299 1.000 43.95655 196 LYS A N 1
ATOM 2846 C CA . LYS A 1 196 ? 29.41533 22.16670 -5.42719 1.000 47.73866 196 LYS A CA 1
ATOM 2847 C C . LYS A 1 196 ? 28.56105 21.26921 -6.32765 1.000 51.36278 196 LYS A C 1
ATOM 2848 O O . LYS A 1 196 ? 29.04768 20.35846 -6.99885 1.000 55.06705 196 LYS A O 1
ATOM 2857 N N . CYS A 1 197 ? 27.26350 21.55986 -6.32215 1.000 47.37675 197 CYS A N 1
ATOM 2858 C CA . CYS A 1 197 ? 26.30932 20.82291 -7.14234 1.000 49.53321 197 CYS A CA 1
ATOM 2859 C C . CYS A 1 197 ? 25.95660 21.59749 -8.40973 1.000 55.12930 197 CYS A C 1
ATOM 2860 O O . CYS A 1 197 ? 26.78322 21.75351 -9.30904 1.000 58.26673 197 CYS A O 1
#

Secondary structure (DSSP, 8-state):
-TTSTTTTT--HHHHHHHHHHHH-TTT---HHHHHH--HHHHHHH-SSHHHHHHHHHHHHHHHHHHHHSSPP-SS-HHHHHHHHHHHHHHS-HHHHHHHHH------HHHH--HHHHHHHHHHHHHHHHHHHHTT-S-SS-----HHHHHHHHHHHHT-TTHHHHTTSHHHHHHHHHHHHHHTT-

B-factor: mean 28.65, std 11.51, range [9.09, 83.93]

Radius of gyration: 18.7 Å; Cα contacts (8 Å, |Δi|>4): 155; chains: 1; bounding box: 31×37×57 Å

Nearest PDB structures (foldseek):
  6ayh-assembly1_A-2  TM=1.005E+00  e=2.372E-23  Salmonella enterica
  6ayi-assembly2_C  TM=9.826E-01  e=4.798E-15  Escherichia coli O157:H7
  3br1-assembly1_B  TM=7.477E-01  e=1.811E-04  Staphylococcus aureus
  2q24-assembly1_B  TM=5.721E-01  e=9.419E-04  Streptomyces coelicolor A3(2)
  2jk3-assembly1_B  TM=6.319E-01  e=1.091E-02  Bacillus cereus

Solvent-accessible surface area: 10181 Å² total

Sequence (185 aa):
NKLTEPLPTRRILRAARQCFAENGFHSTSKTICKASDSPGTLYHHFPSKEALIEAIILEDQERALTHFREPLEGVGLVDYLVESTIAVTREDYAQRALVVEIAEGRNPQVAELTNKYHTIIASLVARFNDAQAKGEIGADVDKEAARLLLATTYGVLSDSSSAENARHVSFATTLRTMLTGLLKC

Foldseek 3Di:
DCPDPPNVLLCLLVQLLQVCLVPNLVPDDVSSCVSSPDPVVVCVSPVGSLSSVVVLLVVVLVVLCVLQVDADDDDAPLLSLLVVLLVLLVDDLSNLSNVVSLCVVCPVSSVVVVVSLVSNLVSQLVNLVVCVVVVNFDDPAPSNLSVVSVVVSNVLSNDNCNNVVSVDPVSSVVSSVVSNVNRVD